Protein 3GD0 (pdb70)

Nearest PDB structures (foldseek):
  3gd9-assembly1_A  TM=1.002E+00  e=5.314E-83  Streptomyces matensis
  7vtm-assembly1_A  TM=8.786E-01  e=1.130E-32  Streptomyces pratensis
  5h4e-assembly1_A  TM=8.110E-01  e=1.884E-28  Clostridium beijerinckii NCIMB 8052
  5h9x-assembly1_A  TM=7.658E-01  e=5.243E-20  Paenibacillus barengoltzii
  5h9y-assembly1_A  TM=7.439E-01  e=2.551E-20  Paenibacillus barengoltzii

InterPro domains:
  IPR032477 Glycoside hydrolase 64 [PF16483] (40-396)
  IPR032477 Glycoside hydrolase 64 [PS52006] (38-399)
  IPR037176 Osmotin/thaumatin-like superfamily [G3DSA:2.60.110.10] (42-383)
  IPR037398 Glucan endo-1,3-beta-glucosidase [PTHR38165] (22-400)
  IPR042517 Beta-1,3-glucanase, N-terminal, subdomain 2 [G3DSA:3.30.920.50] (240-354)

CATH classification: 2.60.110.10 (+1 more: 3.30.920.50)

Radius of gyration: 21.26 Å; Cα contacts (8 Å, |Δi|>4): 870; chains: 1; bounding box: 46×58×59 Å

Organism: NCBI:txid67325

B-factor: mean 17.07, std 10.25, range [5.43, 66.89]

Foldseek 3Di:
DDQWFKAKEAEQAPDQFWKWKWAWFAADVPRATATAEQAQDTDGWDAAAVVWDWTDQRIYTADGHGDIDMGIHGQGWFKIKMWGHDDDTWTAYRRGTDDFQLLDVPGRCVVTQMDIWTWGQDLQFIKIFQAQAFWFGQFKKKKFQAPVRDIDIFRAFDVVLLVQLLVVQCPQPQQSVVQWDADPVGHTRIGGFVLSCCVNVSHDQALCVVLLVLLLVVQQPPWQWEQLDPVCNVWIWTWHDDPQKTWTAGPVGDGDDIAHRGTDNCLQACPDSLNQPVSNSVSLFVSQCQQQVCSNVDSYDDDQDSPSGPPDSRHSVSLVSNLVGIPVSAHNSHPSSCGNHRHGMDIYRGTNHMYMYRHYSD

Sequence (362 aa):
VPATIPLTITNNSGRAEQIHIYNLGTELSSGRQGWADASGAFHPWPAGGNPPTPAPDASIPGPAPGRSTTIQIPKFSGRIYFSYGRKMEFRLTTGGLVQPAVQNPTDPNRDILFNWSEYTLNDSGLWINSTQVDMFSAPYTVGVRRGDGTTLSTGKLRPGGYNGVFNALRGQSGGWANLIQTRSDGTVLRALSPLYGVETGALPASVMDDYINRVWNKYTGTDLIVTPFADRPDVRYTGRVSGGVLRFTDGSGAVVTTFQKPDASSVFGCHRLLDAPVRGPISRTLCAGFNRTTLLANPHQPDRSAAGFYQEPVTNHYARIIHAHMADGKAYGFAFDDVGHHESLVHDGDPRGASLTLDPFD

Solvent-accessible surface area: 15351 Å² total; per-residue (Å²): 60,76,77,45,2,51,1,50,0,32,1,72,5,76,79,101,61,119,6,14,0,4,0,3,12,51,38,89,105,56,50,136,67,0,43,0,36,45,81,6,46,40,61,54,22,74,102,27,16,131,108,47,60,97,21,60,95,2,29,11,111,17,2,35,69,66,152,62,43,73,4,52,5,16,32,2,54,18,38,2,0,0,0,9,23,134,90,15,93,14,91,2,44,108,61,14,28,56,89,21,29,12,23,61,101,127,21,59,2,58,68,5,22,0,8,12,0,57,10,39,1,38,110,71,0,3,79,4,9,2,10,10,43,45,6,7,4,0,9,8,9,0,2,3,119,72,20,110,16,66,82,61,70,6,2,93,25,126,114,33,1,11,76,17,0,2,84,36,0,118,66,39,104,56,18,6,47,112,0,26,17,55,101,128,117,47,82,49,13,0,0,6,3,2,31,45,0,29,103,65,61,12,3,68,57,61,30,1,55,118,5,1,58,107,2,8,110,64,1,73,62,58,53,0,29,0,32,21,41,98,126,122,83,119,47,119,21,44,0,96,10,58,81,45,17,5,88,0,41,43,82,103,52,51,84,48,13,50,2,93,97,6,47,0,4,1,0,9,14,10,54,157,74,2,55,30,119,102,44,2,23,0,0,78,5,1,0,2,0,2,0,3,7,5,1,36,91,37,40,118,3,35,22,236,68,45,90,41,21,23,141,37,113,61,0,0,14,0,0,75,2,0,22,68,44,9,67,63,37,78,0,32,1,4,40,35,0,54,21,36,128,39,27,0,56,13,68,22,39,86,5,136,8,8,39,1,25,0,9,66,45,68

Structure (mmCIF, N/CA/C/O backbone):
data_3GD0
#
_entry.id   3GD0
#
_cell.length_a   46.164
_cell.length_b   60.683
_cell.length_c   149.395
_cell.angle_alpha   90.00
_cell.angle_beta   90.00
_cell.angle_gamma   90.00
#
_symmetry.space_group_name_H-M   'P 21 21 21'
#
loop_
_entity.id
_entity.type
_entity.pdbx_description
1 polymer 'Laminaripentaose-producing beta-1,3-guluase (LPHase)'
2 water water
#
loop_
_atom_site.group_PDB
_atom_site.id
_atom_site.type_symbol
_atom_site.label_atom_id
_atom_site.label_alt_id
_atom_site.label_comp_id
_atom_site.label_asym_id
_atom_site.label_entity_id
_atom_site.label_seq_id
_atom_site.pdbx_PDB_ins_code
_atom_site.Cartn_x
_atom_site.Cartn_y
_atom_site.Cartn_z
_atom_site.occupancy
_atom_site.B_iso_or_equiv
_atom_site.auth_seq_id
_atom_site.auth_comp_id
_atom_site.auth_asym_id
_atom_site.auth_atom_id
_atom_site.pdbx_PDB_model_num
ATOM 1 N N . VAL A 1 3 ? -18.467 -18.639 -9.343 1.00 13.68 37 VAL A N 1
ATOM 2 C CA . VAL A 1 3 ? -18.072 -18.448 -10.771 1.00 12.85 37 VAL A CA 1
ATOM 3 C C . VAL A 1 3 ? -17.152 -19.597 -11.154 1.00 12.51 37 VAL A C 1
ATOM 4 O O . VAL A 1 3 ? -16.173 -19.859 -10.460 1.00 13.53 37 VAL A O 1
ATOM 8 N N . PRO A 1 4 ? -17.456 -20.290 -12.256 1.00 13.21 38 PRO A N 1
ATOM 9 C CA . PRO A 1 4 ? -16.595 -21.402 -12.631 1.00 13.70 38 PRO A CA 1
ATOM 10 C C . PRO A 1 4 ? -15.249 -20.963 -13.216 1.00 12.93 38 PRO A C 1
ATOM 11 O O . PRO A 1 4 ? -15.025 -19.781 -13.476 1.00 13.43 38 PRO A O 1
ATOM 15 N N . ALA A 1 5 ? -14.376 -21.936 -13.436 1.00 11.84 39 ALA A N 1
ATOM 16 C CA . ALA A 1 5 ? -13.021 -21.675 -13.871 1.00 11.78 39 ALA A CA 1
ATOM 17 C C . ALA A 1 5 ? -12.982 -20.970 -15.232 1.00 10.87 39 ALA A C 1
ATOM 18 O O . ALA A 1 5 ? -12.080 -20.176 -15.480 1.00 11.37 39 ALA A O 1
ATOM 20 N N . THR A 1 6 ? -13.931 -21.293 -16.111 1.00 11.24 40 THR A N 1
ATOM 21 C CA . THR A 1 6 ? -14.058 -20.586 -17.399 1.00 10.63 40 THR A CA 1
ATOM 22 C C . THR A 1 6 ? -15.513 -20.329 -17.730 1.00 10.58 40 THR A C 1
ATOM 23 O O . THR A 1 6 ? -16.403 -21.016 -17.225 1.00 10.53 40 THR A O 1
ATOM 27 N N . ILE A 1 7 ? -15.751 -19.312 -18.557 1.00 9.93 41 ILE A N 1
ATOM 28 C CA . ILE A 1 7 ? -17.064 -19.145 -19.185 1.00 9.39 41 ILE A CA 1
ATOM 29 C C . ILE A 1 7 ? -16.878 -18.983 -20.697 1.00 7.86 41 ILE A C 1
ATOM 30 O O . ILE A 1 7 ? -15.841 -18.558 -21.169 1.00 9.25 41 ILE A O 1
ATOM 35 N N . PRO A 1 8 ? -17.896 -19.340 -21.473 1.00 7.97 42 PRO A N 1
ATOM 36 C CA . PRO A 1 8 ? -17.726 -19.233 -22.921 1.00 7.40 42 PRO A CA 1
ATOM 37 C C . PRO A 1 8 ? -17.899 -17.817 -23.444 1.00 7.50 42 PRO A C 1
ATOM 38 O O . PRO A 1 8 ? -18.848 -17.124 -23.060 1.00 9.64 42 PRO A O 1
ATOM 42 N N . LEU A 1 9 ? -16.978 -17.402 -24.299 1.00 7.46 43 LEU A N 1
ATOM 43 C CA . LEU A 1 9 ? -17.103 -16.139 -25.019 1.00 6.99 43 LEU A CA 1
ATOM 44 C C . LEU A 1 9 ? -17.458 -16.459 -26.464 1.00 7.08 43 LEU A C 1
ATOM 45 O O . LEU A 1 9 ? -16.682 -17.104 -27.167 1.00 7.51 43 LEU A O 1
ATOM 50 N N . THR A 1 10 ? -18.639 -16.030 -26.907 1.00 7.15 44 THR A N 1
ATOM 51 C CA . THR A 1 10 ? -19.056 -16.238 -28.300 1.00 7.11 44 THR A CA 1
ATOM 52 C C . THR A 1 10 ? -18.623 -15.038 -29.128 1.00 6.42 44 THR A C 1
ATOM 53 O O . THR A 1 10 ? -19.019 -13.907 -28.836 1.00 9.02 44 THR A O 1
ATOM 57 N N . ILE A 1 11 ? -17.804 -15.285 -30.147 1.00 6.24 45 ILE A N 1
ATOM 58 C CA . ILE A 1 11 ? -17.310 -14.247 -31.030 1.00 7.01 45 ILE A CA 1
ATOM 59 C C . ILE A 1 11 ? -17.994 -14.380 -32.389 1.00 7.98 45 ILE A C 1
ATOM 60 O O . ILE A 1 11 ? -17.861 -15.414 -33.043 1.00 8.40 45 ILE A O 1
ATOM 65 N N . THR A 1 12 ? -18.714 -13.337 -32.798 1.00 7.51 46 THR A N 1
ATOM 66 C CA . THR A 1 12 ? -19.495 -13.378 -34.038 1.00 8.03 46 THR A CA 1
ATOM 67 C C . THR A 1 12 ? -18.939 -12.394 -35.058 1.00 8.83 46 THR A C 1
ATOM 68 O O . THR A 1 12 ? -18.692 -11.230 -34.735 1.00 9.39 46 THR A O 1
ATOM 72 N N . ASN A 1 13 ? -18.755 -12.843 -36.304 1.00 7.70 47 ASN A N 1
ATOM 73 C CA . ASN A 1 13 ? -18.255 -11.967 -37.374 1.00 8.64 47 ASN A CA 1
ATOM 74 C C . ASN A 1 13 ? -19.386 -11.376 -38.227 1.00 9.25 47 ASN A C 1
ATOM 75 O O . ASN A 1 13 ? -19.841 -12.001 -39.185 1.00 10.37 47 ASN A O 1
ATOM 80 N N . ASN A 1 14 ? -19.836 -10.182 -37.855 1.00 8.69 48 ASN A N 1
ATOM 81 C CA . ASN A 1 14 ? -20.802 -9.407 -38.660 1.00 8.25 48 ASN A CA 1
ATOM 82 C C . ASN A 1 14 ? -20.133 -8.217 -39.352 1.00 8.82 48 ASN A C 1
ATOM 83 O O . ASN A 1 14 ? -20.795 -7.221 -39.684 1.00 10.07 48 ASN A O 1
ATOM 88 N N . SER A 1 15 ? -18.828 -8.323 -39.606 1.00 9.36 49 SER A N 1
ATOM 89 C CA . SER A 1 15 ? -18.056 -7.204 -40.147 1.00 10.15 49 SER A CA 1
ATOM 90 C C . SER A 1 15 ? -18.382 -6.832 -41.585 1.00 11.70 49 SER A C 1
ATOM 91 O O . SER A 1 15 ? -18.148 -5.697 -42.001 1.00 12.26 49 SER A O 1
ATOM 94 N N . GLY A 1 16 ? -18.862 -7.812 -42.340 1.00 12.72 50 GLY A N 1
ATOM 95 C CA . GLY A 1 16 ? -19.068 -7.641 -43.779 1.00 14.74 50 GLY A CA 1
ATOM 96 C C . GLY A 1 16 ? -17.770 -7.659 -44.566 1.00 16.51 50 GLY A C 1
ATOM 97 O O . GLY A 1 16 ? -17.758 -7.378 -45.775 1.00 17.61 50 GLY A O 1
ATOM 98 N N . ARG A 1 17 ? -16.669 -7.985 -43.893 1.00 15.68 51 ARG A N 1
ATOM 99 C CA . ARG A 1 17 ? -15.348 -7.965 -44.527 1.00 16.80 51 ARG A CA 1
ATOM 100 C C . ARG A 1 17 ? -14.892 -9.366 -44.890 1.00 16.17 51 ARG A C 1
ATOM 101 O O . ARG A 1 17 ? -15.331 -10.336 -44.294 1.00 15.75 51 ARG A O 1
ATOM 109 N N . ALA A 1 18 ? -13.987 -9.471 -45.858 1.00 16.11 52 ALA A N 1
ATOM 110 C CA . ALA A 1 18 ? -13.577 -10.781 -46.340 1.00 17.09 52 ALA A CA 1
ATOM 111 C C . ALA A 1 18 ? -12.326 -11.326 -45.653 1.00 16.88 52 ALA A C 1
ATOM 112 O O . ALA A 1 18 ? -12.023 -12.510 -45.788 1.00 18.03 52 ALA A O 1
ATOM 114 N N . GLU A 1 19 ? -11.593 -10.474 -44.936 1.00 14.77 53 GLU A N 1
ATOM 115 C CA . GLU A 1 19 ? -10.340 -10.927 -44.313 1.00 15.23 53 GLU A CA 1
ATOM 116 C C . GLU A 1 19 ? -10.553 -11.994 -43.257 1.00 13.70 53 GLU A C 1
ATOM 117 O O . GLU A 1 19 ? -11.557 -11.995 -42.549 1.00 13.98 53 GLU A O 1
ATOM 123 N N . GLN A 1 20 ? -9.584 -12.893 -43.122 1.00 12.05 54 GLN A N 1
ATOM 124 C CA . GLN A 1 20 ? -9.589 -13.790 -41.988 1.00 10.39 54 GLN A CA 1
ATOM 125 C C . GLN A 1 20 ? -9.376 -12.966 -40.718 1.00 10.10 54 GLN A C 1
ATOM 126 O O . GLN A 1 20 ? -8.775 -11.890 -40.753 1.00 10.94 54 GLN A O 1
ATOM 132 N N . ILE A 1 21 ? -9.867 -13.501 -39.604 1.00 8.00 55 ILE A N 1
ATOM 133 C CA . ILE A 1 21 ? -9.765 -12.838 -38.296 1.00 8.03 55 ILE A CA 1
ATOM 134 C C . ILE A 1 21 ? -8.788 -13.571 -37.384 1.00 7.70 55 ILE A C 1
ATOM 135 O O . ILE A 1 21 ? -8.787 -14.810 -37.319 1.00 8.35 55 ILE A O 1
ATOM 140 N N . HIS A 1 22 ? -7.946 -12.799 -36.689 1.00 6.85 56 HIS A N 1
ATOM 141 C CA . HIS A 1 22 ? -7.057 -13.343 -35.670 1.00 6.29 56 HIS A CA 1
ATOM 142 C C . HIS A 1 22 ? -7.503 -12.834 -34.306 1.00 6.74 56 HIS A C 1
ATOM 143 O O . HIS A 1 22 ? -7.705 -11.638 -34.141 1.00 7.43 56 HIS A O 1
ATOM 150 N N . ILE A 1 23 ? -7.665 -13.734 -33.350 1.00 6.88 57 ILE A N 1
ATOM 151 C CA . ILE A 1 23 ? -8.089 -13.373 -31.992 1.00 6.62 57 ILE A CA 1
ATOM 152 C C . ILE A 1 23 ? -6.917 -13.582 -31.031 1.00 7.20 57 ILE A C 1
ATOM 153 O O . ILE A 1 23 ? -6.162 -14.543 -31.179 1.00 7.36 57 ILE A O 1
ATOM 158 N N . TYR A 1 24 ? -6.751 -12.676 -30.061 1.00 6.35 58 TYR A N 1
ATOM 159 C CA . TYR A 1 24 ? -5.733 -12.855 -29.020 1.00 7.31 58 TYR A CA 1
ATOM 160 C C . TYR A 1 24 ? -6.381 -12.632 -27.670 1.00 7.78 58 TYR A C 1
ATOM 161 O O . TYR A 1 24 ? -7.110 -11.665 -27.486 1.00 9.96 58 TYR A O 1
ATOM 170 N N . ASN A 1 25 ? -6.112 -13.519 -26.717 1.00 6.70 59 ASN A N 1
ATOM 171 C CA . ASN A 1 25 ? -6.631 -13.327 -25.362 1.00 6.37 59 ASN A CA 1
ATOM 172 C C . ASN A 1 25 ? -5.431 -13.170 -24.432 1.00 6.99 59 ASN A C 1
ATOM 173 O O . ASN A 1 25 ? -4.837 -14.163 -24.003 1.00 7.00 59 ASN A O 1
ATOM 178 N N . LEU A 1 26 ? -5.048 -11.911 -24.178 1.00 6.15 60 LEU A N 1
ATOM 179 C CA . LEU A 1 26 ? -3.758 -11.600 -23.545 1.00 7.35 60 LEU A CA 1
ATOM 180 C C . LEU A 1 26 ? -3.970 -10.929 -22.204 1.00 8.80 60 LEU A C 1
ATOM 181 O O . LEU A 1 26 ? -4.732 -9.966 -22.097 1.00 7.95 60 LEU A O 1
ATOM 186 N N . GLY A 1 27 ? -3.275 -11.389 -21.166 1.00 8.84 61 GLY A N 1
ATOM 187 C CA . GLY A 1 27 ? -3.492 -10.740 -19.892 1.00 9.49 61 GLY A CA 1
ATOM 188 C C . GLY A 1 27 ? -2.744 -11.381 -18.754 1.00 9.41 61 GLY A C 1
ATOM 189 O O . GLY A 1 27 ? -1.607 -11.842 -18.930 1.00 10.47 61 GLY A O 1
ATOM 190 N N . THR A 1 28 ? -3.381 -11.388 -17.592 1.00 8.67 62 THR A N 1
ATOM 191 C CA . THR A 1 28 ? -2.767 -11.906 -16.368 1.00 9.59 62 THR A CA 1
ATOM 192 C C . THR A 1 28 ? -3.657 -12.966 -15.744 1.00 10.40 62 THR A C 1
ATOM 193 O O . THR A 1 28 ? -4.848 -12.720 -15.513 1.00 10.37 62 THR A O 1
ATOM 197 N N . GLU A 1 29 ? -3.072 -14.129 -15.444 1.00 10.10 63 GLU A N 1
ATOM 198 C CA . GLU A 1 29 ? -3.802 -15.237 -14.814 1.00 10.80 63 GLU A CA 1
ATOM 199 C C . GLU A 1 29 ? -4.074 -14.938 -13.337 1.00 11.21 63 GLU A C 1
ATOM 200 O O . GLU A 1 29 ? -3.160 -14.560 -12.595 1.00 11.86 63 GLU A O 1
ATOM 206 N N . LEU A 1 30 ? -5.317 -15.111 -12.904 1.00 12.00 64 LEU A N 1
ATOM 207 C CA . LEU A 1 30 ? -5.684 -14.741 -11.539 1.00 13.78 64 LEU A CA 1
ATOM 208 C C . LEU A 1 30 ? -4.943 -15.569 -10.485 1.00 15.39 64 LEU A C 1
ATOM 209 O O . LEU A 1 30 ? -4.380 -15.022 -9.539 1.00 16.88 64 LEU A O 1
ATOM 214 N N . SER A 1 31 ? -4.947 -16.883 -10.657 1.00 17.25 65 SER A N 1
ATOM 215 C CA . SER A 1 31 ? -4.385 -17.762 -9.629 1.00 18.95 65 SER A CA 1
ATOM 216 C C . SER A 1 31 ? -2.896 -17.494 -9.369 1.00 19.19 65 SER A C 1
ATOM 217 O O . SER A 1 31 ? -2.461 -17.444 -8.214 1.00 21.28 65 SER A O 1
ATOM 220 N N . SER A 1 32 ? -2.134 -17.273 -10.436 1.00 18.65 66 SER A N 1
ATOM 221 C CA . SER A 1 32 ? -0.667 -17.187 -10.347 1.00 17.24 66 SER A CA 1
ATOM 222 C C . SER A 1 32 ? -0.120 -15.774 -10.418 1.00 16.84 66 SER A C 1
ATOM 223 O O . SER A 1 32 ? 1.035 -15.526 -10.044 1.00 17.59 66 SER A O 1
ATOM 226 N N . GLY A 1 33 ? -0.919 -14.854 -10.949 1.00 16.09 67 GLY A N 1
ATOM 227 C CA . GLY A 1 33 ? -0.462 -13.499 -11.197 1.00 14.69 67 GLY A CA 1
ATOM 228 C C . GLY A 1 33 ? 0.516 -13.365 -12.349 1.00 13.91 67 GLY A C 1
ATOM 229 O O . GLY A 1 33 ? 1.078 -12.297 -12.558 1.00 14.69 67 GLY A O 1
ATOM 230 N N . ARG A 1 34 ? 0.722 -14.445 -13.100 1.00 13.37 68 ARG A N 1
ATOM 231 C CA . ARG A 1 34 ? 1.636 -14.421 -14.232 1.00 13.50 68 ARG A CA 1
ATOM 232 C C . ARG A 1 34 ? 0.980 -13.875 -15.503 1.00 12.73 68 ARG A C 1
ATOM 233 O O . ARG A 1 34 ? -0.201 -14.100 -15.731 1.00 13.00 68 ARG A O 1
ATOM 241 N N . GLN A 1 35 ? 1.758 -13.163 -16.314 1.00 11.52 69 GLN A N 1
ATOM 242 C CA . GLN A 1 35 ? 1.274 -12.680 -17.612 1.00 10.07 69 GLN A CA 1
ATOM 243 C C . GLN A 1 35 ? 1.435 -13.743 -18.686 1.00 10.43 69 GLN A C 1
ATOM 244 O O . GLN A 1 35 ? 2.416 -14.500 -18.705 1.00 10.66 69 GLN A O 1
ATOM 250 N N . GLY A 1 36 ? 0.475 -13.787 -19.608 1.00 8.86 70 GLY A N 1
ATOM 251 C CA . GLY A 1 36 ? 0.571 -14.677 -20.756 1.00 8.45 70 GLY A CA 1
ATOM 252 C C . GLY A 1 36 ? -0.700 -14.610 -21.585 1.00 8.46 70 GLY A C 1
ATOM 253 O O . GLY A 1 36 ? -1.369 -13.573 -21.616 1.00 9.29 70 GLY A O 1
ATOM 254 N N . TRP A 1 37 ? -1.027 -15.718 -22.236 1.00 9.34 71 TRP A N 1
ATOM 255 C CA . TRP A 1 37 ? -2.179 -15.776 -23.123 1.00 9.80 71 TRP A CA 1
ATOM 256 C C . TRP A 1 37 ? -2.979 -17.035 -22.874 1.00 10.15 71 TRP A C 1
ATOM 257 O O . TRP A 1 37 ? -2.489 -17.995 -22.259 1.00 9.96 71 TRP A O 1
ATOM 268 N N . ALA A 1 38 ? -4.235 -17.018 -23.302 1.00 8.49 72 ALA A N 1
ATOM 269 C CA . ALA A 1 38 ? -5.052 -18.220 -23.202 1.00 9.33 72 ALA A CA 1
ATOM 270 C C . ALA A 1 38 ? -5.452 -18.662 -24.602 1.00 8.85 72 ALA A C 1
ATOM 271 O O . ALA A 1 38 ? -5.709 -17.820 -25.483 1.00 8.89 72 ALA A O 1
ATOM 273 N N . ASP A 1 39 ? -5.478 -19.978 -24.820 1.00 8.76 73 ASP A N 1
ATOM 274 C CA . ASP A 1 39 ? -5.925 -20.523 -26.108 1.00 8.52 73 ASP A CA 1
ATOM 275 C C . ASP A 1 39 ? -7.452 -20.736 -26.130 1.00 9.25 73 ASP A C 1
ATOM 276 O O . ASP A 1 39 ? -8.154 -20.379 -25.179 1.00 8.33 73 ASP A O 1
ATOM 281 N N . ALA A 1 40 ? -7.960 -21.286 -27.223 1.00 8.13 74 ALA A N 1
ATOM 282 C CA . ALA A 1 40 ? -9.405 -21.424 -27.369 1.00 8.74 74 ALA A CA 1
ATOM 283 C C . ALA A 1 40 ? -10.049 -22.251 -26.260 1.00 8.94 74 ALA A C 1
ATOM 284 O O . ALA A 1 40 ? -11.222 -22.049 -25.932 1.00 10.65 74 ALA A O 1
ATOM 286 N N . SER A 1 41 ? -9.297 -23.207 -25.707 1.00 8.46 75 SER A N 1
ATOM 287 C CA . SER A 1 41 ? -9.828 -24.077 -24.661 1.00 9.76 75 SER A CA 1
ATOM 288 C C . SER A 1 41 ? -9.814 -23.421 -23.290 1.00 9.68 75 SER A C 1
ATOM 289 O O . SER A 1 41 ? -10.348 -23.983 -22.313 1.00 11.79 75 SER A O 1
ATOM 292 N N . GLY A 1 42 ? -9.195 -22.242 -23.196 1.00 9.61 76 GLY A N 1
ATOM 293 C CA . GLY A 1 42 ? -9.085 -21.561 -21.924 1.00 10.34 76 GLY A CA 1
ATOM 294 C C . GLY A 1 42 ? -7.779 -21.836 -21.193 1.00 10.13 76 GLY A C 1
ATOM 295 O O . GLY A 1 42 ? -7.509 -21.222 -20.153 1.00 10.73 76 GLY A O 1
ATOM 296 N N . ALA A 1 43 ? -6.974 -22.749 -21.739 1.00 10.25 77 ALA A N 1
ATOM 297 C CA . ALA A 1 43 ? -5.682 -23.086 -21.131 1.00 10.87 77 ALA A CA 1
ATOM 298 C C . ALA A 1 43 ? -4.719 -21.895 -21.150 1.00 11.01 77 ALA A C 1
ATOM 299 O O . ALA A 1 43 ? -4.611 -21.186 -22.154 1.00 11.70 77 ALA A O 1
ATOM 301 N N . PHE A 1 44 ? -4.018 -21.696 -20.040 1.00 11.46 78 PHE A N 1
ATOM 302 C CA . PHE A 1 44 ? -3.090 -20.565 -19.894 1.00 12.62 78 PHE A CA 1
ATOM 303 C C . PHE A 1 44 ? -1.650 -20.897 -20.279 1.00 13.01 78 PHE A C 1
ATOM 304 O O . PHE A 1 44 ? -1.111 -21.956 -19.917 1.00 13.95 78 PHE A O 1
ATOM 312 N N . HIS A 1 45 ? -1.024 -19.969 -20.995 1.00 12.38 79 HIS A N 1
ATOM 313 C CA . HIS A 1 45 ? 0.364 -20.114 -21.420 1.00 12.91 79 HIS A CA 1
ATOM 314 C C . HIS A 1 45 ? 1.158 -18.889 -21.001 1.00 12.26 79 HIS A C 1
ATOM 315 O O . HIS A 1 45 ? 0.968 -17.802 -21.544 1.00 10.95 79 HIS A O 1
ATOM 322 N N . PRO A 1 46 ? 2.052 -19.044 -20.011 1.00 11.38 80 PRO A N 1
ATOM 323 C CA . PRO A 1 46 ? 2.819 -17.870 -19.594 1.00 11.63 80 PRO A CA 1
ATOM 324 C C . PRO A 1 46 ? 3.752 -17.390 -20.703 1.00 10.23 80 PRO A C 1
ATOM 325 O O . PRO A 1 46 ? 4.287 -18.192 -21.464 1.00 10.42 80 PRO A O 1
ATOM 329 N N . TRP A 1 47 ? 3.929 -16.081 -20.824 1.00 10.35 81 TRP A N 1
ATOM 330 C CA . TRP A 1 47 ? 4.916 -15.587 -21.764 1.00 10.40 81 TRP A CA 1
ATOM 331 C C . TRP A 1 47 ? 6.303 -16.055 -21.339 1.00 11.60 81 TRP A C 1
ATOM 332 O O . TRP A 1 47 ? 6.589 -16.135 -20.147 1.00 13.00 81 TRP A O 1
ATOM 343 N N . PRO A 1 48 ? 7.170 -16.311 -22.320 1.00 12.00 82 PRO A N 1
ATOM 344 C CA . PRO A 1 48 ? 8.587 -16.488 -21.966 1.00 12.87 82 PRO A CA 1
ATOM 345 C C . PRO A 1 48 ? 9.171 -15.158 -21.479 1.00 12.85 82 PRO A C 1
ATOM 346 O O . PRO A 1 48 ? 8.540 -14.099 -21.614 1.00 12.76 82 PRO A O 1
ATOM 350 N N . ALA A 1 49 ? 10.362 -15.203 -20.888 1.00 13.60 83 ALA A N 1
ATOM 351 C CA . ALA A 1 49 ? 10.977 -13.994 -20.358 1.00 13.85 83 ALA A CA 1
ATOM 352 C C . ALA A 1 49 ? 11.307 -12.996 -21.458 1.00 13.72 83 ALA A C 1
ATOM 353 O O . ALA A 1 49 ? 11.810 -13.364 -22.521 1.00 14.24 83 ALA A O 1
ATOM 355 N N . GLY A 1 50 ? 11.036 -11.730 -21.179 1.00 13.53 84 GLY A N 1
ATOM 356 C CA . GLY A 1 50 ? 11.281 -10.672 -22.143 1.00 13.49 84 GLY A CA 1
ATOM 357 C C . GLY A 1 50 ? 12.607 -9.991 -21.889 1.00 13.86 84 GLY A C 1
ATOM 358 O O . GLY A 1 50 ? 13.497 -10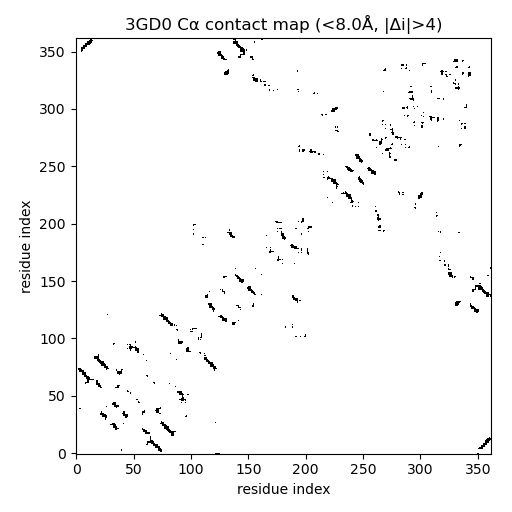.552 -21.249 1.00 13.52 84 GLY A O 1
ATOM 359 N N . GLY A 1 51 ? 12.721 -8.760 -22.354 1.00 13.27 85 GLY A N 1
ATOM 360 C CA . GLY A 1 51 ? 14.017 -8.098 -22.346 1.00 13.91 85 GLY A CA 1
ATOM 361 C C . GLY A 1 51 ? 13.973 -6.598 -22.474 1.00 14.34 85 GLY A C 1
ATOM 362 O O . GLY A 1 51 ? 12.921 -5.996 -22.715 1.00 13.59 85 GLY A O 1
ATOM 363 N N . ASN A 1 52 ? 15.142 -5.995 -22.310 1.00 13.19 86 ASN A N 1
ATOM 364 C CA . ASN A 1 52 ? 15.287 -4.572 -22.515 1.00 12.97 86 ASN A CA 1
ATOM 365 C C . ASN A 1 52 ? 16.518 -4.392 -23.368 1.00 12.64 86 ASN A C 1
ATOM 366 O O . ASN A 1 52 ? 17.639 -4.502 -22.856 1.00 11.82 86 ASN A O 1
ATOM 371 N N . PRO A 1 53 ? 16.331 -4.125 -24.666 1.00 12.79 87 PRO A N 1
ATOM 372 C CA . PRO A 1 53 ? 15.045 -3.819 -25.321 1.00 13.20 87 PRO A CA 1
ATOM 373 C C . PRO A 1 53 ? 14.119 -5.021 -25.465 1.00 12.95 87 PRO A C 1
ATOM 374 O O . PRO A 1 53 ? 14.558 -6.172 -25.418 1.00 12.98 87 PRO A O 1
ATOM 378 N N . PRO A 1 54 ? 12.826 -4.753 -25.667 1.00 12.36 88 PRO A N 1
ATOM 379 C CA . PRO A 1 54 ? 11.862 -5.852 -25.754 1.00 12.84 88 PRO A CA 1
ATOM 380 C C . PRO A 1 54 ? 12.116 -6.807 -26.914 1.00 13.05 88 PRO A C 1
ATOM 381 O O . PRO A 1 54 ? 12.597 -6.405 -27.986 1.00 14.12 88 PRO A O 1
ATOM 385 N N . THR A 1 55 ? 11.755 -8.074 -26.718 1.00 12.25 89 THR A N 1
ATOM 386 C CA . THR A 1 55 ? 11.989 -9.104 -27.729 1.00 13.04 89 THR A CA 1
ATOM 387 C C . THR A 1 55 ? 10.641 -9.686 -28.194 1.00 13.11 89 THR A C 1
ATOM 388 O O . THR A 1 55 ? 9.619 -9.442 -27.559 1.00 12.29 89 THR A O 1
ATOM 392 N N . PRO A 1 56 ? 10.630 -10.432 -29.308 1.00 13.93 90 PRO A N 1
ATOM 393 C CA . PRO A 1 56 ? 9.354 -10.857 -29.898 1.00 13.34 90 PRO A CA 1
ATOM 394 C C . PRO A 1 56 ? 8.581 -11.843 -29.037 1.00 13.10 90 PRO A C 1
ATOM 395 O O . PRO A 1 56 ? 9.164 -12.722 -28.405 1.00 14.09 90 PRO A O 1
ATOM 399 N N . ALA A 1 57 ? 7.262 -11.679 -29.003 1.00 13.46 91 ALA A N 1
ATOM 400 C CA . ALA A 1 57 ? 6.385 -12.650 -28.354 1.00 12.67 91 ALA A CA 1
ATOM 401 C C . ALA A 1 57 ? 6.075 -13.817 -29.290 1.00 12.81 91 ALA A C 1
ATOM 402 O O . ALA A 1 57 ? 6.064 -13.668 -30.516 1.00 14.14 91 ALA A O 1
ATOM 404 N N . PRO A 1 58 ? 5.846 -15.003 -28.717 1.00 12.06 92 PRO A N 1
ATOM 405 C CA . PRO A 1 58 ? 5.420 -16.129 -29.537 1.00 11.50 92 PRO A CA 1
ATOM 406 C C . PRO A 1 58 ? 4.022 -15.845 -30.066 1.00 11.31 92 PRO A C 1
ATOM 407 O O . PRO A 1 58 ? 3.313 -14.982 -29.538 1.00 11.72 92 PRO A O 1
ATOM 411 N N . ASP A 1 59 ? 3.653 -16.531 -31.137 1.00 9.85 93 ASP A N 1
ATOM 412 C CA . AS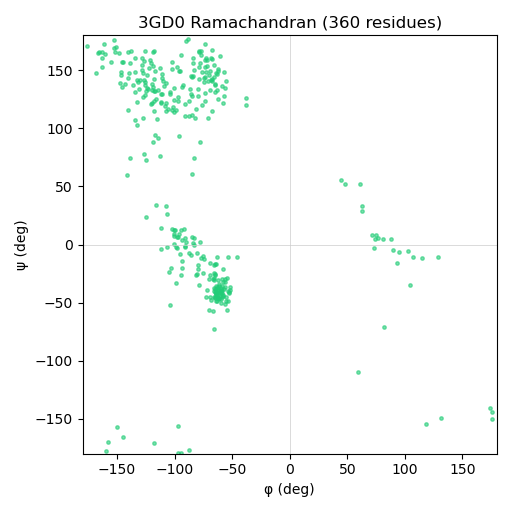P A 1 59 ? 2.347 -16.337 -31.783 1.00 10.23 93 ASP A CA 1
ATOM 413 C C . ASP A 1 59 ? 1.224 -16.893 -30.912 1.00 10.56 93 ASP A C 1
ATOM 414 O O . ASP A 1 59 ? 1.081 -18.119 -30.778 1.00 11.58 93 ASP A O 1
ATOM 419 N N . ALA A 1 60 ? 0.418 -15.988 -30.334 1.00 8.97 94 ALA A N 1
ATOM 420 C CA . ALA A 1 60 ? -0.673 -16.325 -29.416 1.00 9.31 94 ALA A CA 1
ATOM 421 C C . ALA A 1 60 ? -2.039 -16.262 -30.110 1.00 8.85 94 ALA A C 1
ATOM 422 O O . ALA A 1 60 ? -3.076 -16.291 -29.447 1.00 10.29 94 ALA A O 1
ATOM 424 N N . SER A 1 61 ? -2.042 -16.196 -31.434 1.00 7.94 95 SER A N 1
ATOM 425 C CA . SER A 1 61 ? -3.304 -16.069 -32.146 1.00 7.90 95 SER A CA 1
ATOM 426 C C . SER A 1 61 ? -4.179 -17.308 -32.080 1.00 8.67 95 SER A C 1
ATOM 427 O O . SER A 1 61 ? -3.693 -18.444 -31.988 1.00 10.42 95 SER A O 1
ATOM 430 N N . ILE A 1 62 ? -5.480 -17.051 -32.117 1.00 8.22 96 ILE A N 1
ATOM 431 C CA . ILE A 1 62 ? -6.517 -18.075 -32.235 1.00 8.61 96 ILE A CA 1
ATOM 432 C C . ILE A 1 62 ? -7.335 -17.693 -33.470 1.00 9.27 96 ILE A C 1
ATOM 433 O O . ILE A 1 62 ? -7.699 -16.529 -33.637 1.00 8.79 96 ILE A O 1
ATOM 438 N N . PRO A 1 63 ? -7.645 -18.652 -34.348 1.00 8.32 97 PRO A N 1
ATOM 439 C CA . PRO A 1 63 ? -8.445 -18.273 -35.517 1.00 9.50 97 PRO A CA 1
ATOM 440 C C . PRO A 1 63 ? -9.843 -17.802 -35.130 1.00 9.76 97 PRO A C 1
ATOM 441 O O . PRO A 1 63 ? -10.553 -18.457 -34.346 1.00 10.31 97 PRO A O 1
ATOM 445 N N . GLY A 1 64 ? -10.225 -16.658 -35.683 1.00 9.83 98 GLY A N 1
ATOM 446 C CA . GLY A 1 64 ? -11.523 -16.056 -35.402 1.00 9.88 98 GLY A CA 1
ATOM 447 C C . GLY A 1 64 ? -12.582 -16.529 -36.382 1.00 11.20 98 GLY A C 1
ATOM 448 O O . GLY A 1 64 ? -12.288 -17.261 -37.343 1.00 11.98 98 GLY A O 1
ATOM 449 N N . PRO A 1 65 ? -13.827 -16.110 -36.147 1.00 10.26 99 PRO A N 1
ATOM 450 C CA . PRO A 1 65 ? -14.972 -16.520 -36.965 1.00 12.41 99 PRO A CA 1
ATOM 451 C C . PRO A 1 65 ? -14.958 -15.960 -38.383 1.00 13.02 99 PRO A C 1
ATOM 452 O O . PRO A 1 65 ? -14.613 -14.801 -38.590 1.00 12.82 99 PRO A O 1
ATOM 456 N N . ALA A 1 66 ? -15.372 -16.773 -39.354 1.00 14.23 100 ALA A N 1
ATOM 457 C CA . ALA A 1 66 ? -15.551 -16.281 -40.715 1.00 16.08 100 ALA A CA 1
ATOM 458 C C . ALA A 1 66 ? -16.854 -15.492 -40.821 1.00 15.69 100 ALA A C 1
ATOM 459 O O . ALA A 1 66 ? -17.699 -15.573 -39.932 1.00 13.94 100 ALA A O 1
ATOM 461 N N . PRO A 1 67 ? -17.036 -14.740 -41.918 1.00 15.28 101 PRO A N 1
ATOM 462 C CA . PRO A 1 67 ? -18.188 -13.851 -42.048 1.00 15.50 101 PRO A CA 1
ATOM 463 C C . PRO A 1 67 ? -19.503 -14.586 -41.911 1.00 14.30 101 PRO A C 1
ATOM 464 O O . PRO A 1 67 ? -19.739 -15.584 -42.604 1.00 15.79 101 PRO A O 1
ATOM 468 N N . GLY A 1 68 ? -20.356 -14.094 -41.020 1.00 12.24 102 GLY A N 1
ATOM 469 C CA . GLY A 1 68 ? -21.656 -14.691 -40.816 1.00 11.82 102 GLY A CA 1
ATOM 470 C C . GLY A 1 68 ? -21.705 -15.784 -39.781 1.00 11.89 102 GLY A C 1
ATOM 471 O O . GLY A 1 68 ? -22.788 -16.295 -39.476 1.00 13.12 102 GLY A O 1
ATOM 472 N N . ARG A 1 69 ? -20.546 -16.148 -39.240 1.00 10.93 103 ARG A N 1
ATOM 473 C CA . ARG A 1 69 ? -20.470 -17.270 -38.310 1.00 11.13 103 ARG A CA 1
ATOM 474 C C . ARG A 1 69 ? -19.968 -16.804 -36.956 1.00 10.56 103 ARG A C 1
ATOM 475 O O . ARG A 1 69 ? -19.467 -15.698 -36.834 1.00 10.17 103 ARG A O 1
ATOM 483 N N . SER A 1 70 ? -20.127 -17.653 -35.945 1.00 11.24 104 SER A N 1
ATOM 484 C CA . SER A 1 70 ? -19.512 -17.409 -34.642 1.00 12.55 104 SER A CA 1
ATOM 485 C C . SER A 1 70 ? -18.568 -18.543 -34.261 1.00 12.82 104 SER A C 1
ATOM 486 O O . SER A 1 70 ? -18.686 -19.688 -34.759 1.00 14.58 104 SER A O 1
ATOM 489 N N . THR A 1 71 ? -17.618 -18.216 -33.392 1.00 12.59 105 THR A N 1
ATOM 490 C CA . THR A 1 71 ? -16.735 -19.205 -32.778 1.00 13.06 105 THR A CA 1
ATOM 491 C C . THR A 1 71 ? -16.832 -19.014 -31.272 1.00 13.84 105 THR A C 1
ATOM 492 O O . THR A 1 71 ? -17.205 -17.941 -30.805 1.00 13.53 105 THR A O 1
ATOM 496 N N . THR A 1 72 ? -16.488 -20.044 -30.511 1.00 13.08 106 THR A N 1
ATOM 497 C CA . THR A 1 72 ? -16.486 -19.896 -29.060 1.00 14.06 106 THR A CA 1
ATOM 498 C C . THR A 1 72 ? -15.098 -20.128 -28.502 1.00 13.42 106 THR A C 1
ATOM 499 O O . THR A 1 72 ? -14.384 -21.039 -28.927 1.00 15.29 106 THR A O 1
ATOM 503 N N . ILE A 1 73 ? -14.674 -19.274 -27.583 1.00 11.62 107 ILE A N 1
ATOM 504 C CA . ILE A 1 73 ? -13.474 -19.589 -26.818 1.00 11.44 107 ILE A CA 1
ATOM 505 C C . ILE A 1 73 ? -13.863 -19.601 -25.347 1.00 10.82 107 ILE A C 1
ATOM 506 O O . ILE A 1 73 ? -14.885 -19.026 -24.961 1.00 12.20 107 ILE A O 1
ATOM 511 N N . GLN A 1 74 ? -13.071 -20.276 -24.531 1.00 9.69 108 GLN A N 1
ATOM 512 C CA . GLN A 1 74 ? -13.311 -20.294 -23.099 1.00 10.09 108 GLN A CA 1
ATOM 513 C C . GLN A 1 74 ? -12.423 -19.250 -22.456 1.00 9.12 108 GLN A C 1
ATOM 514 O O . GLN A 1 74 ? -11.213 -19.248 -22.702 1.00 9.91 108 GLN A O 1
ATOM 520 N N . ILE A 1 75 ? -13.019 -18.362 -21.664 1.00 9.97 109 ILE A N 1
ATOM 521 C CA . ILE A 1 75 ? -12.268 -17.339 -20.931 1.00 11.41 109 ILE A CA 1
ATOM 522 C C . ILE A 1 75 ? -12.030 -17.831 -19.517 1.00 11.05 109 ILE A C 1
ATOM 523 O O . ILE A 1 75 ? -12.984 -18.118 -18.810 1.00 10.24 109 ILE A O 1
ATOM 528 N N . PRO A 1 76 ? -10.757 -17.889 -19.081 1.00 10.19 110 PRO A N 1
ATOM 529 C CA . PRO A 1 76 ? -10.478 -18.283 -17.702 1.00 10.37 110 PRO A CA 1
ATOM 530 C C . PRO A 1 76 ? -10.495 -17.074 -16.764 1.00 9.67 110 PRO A C 1
ATOM 531 O O . PRO A 1 76 ? -10.681 -15.940 -17.216 1.00 9.79 110 PRO A O 1
ATOM 535 N N . LYS A 1 77 ? -10.320 -17.307 -15.461 1.00 10.68 111 LYS A N 1
ATOM 536 C CA . LYS A 1 77 ? -10.188 -16.182 -14.545 1.00 11.11 111 LYS A CA 1
ATOM 537 C C . LYS A 1 77 ? -8.869 -15.457 -14.842 1.00 11.48 111 LYS A C 1
ATOM 538 O O . LYS A 1 77 ? -7.778 -16.004 -14.665 1.00 12.47 111 LYS A O 1
ATOM 544 N N . PHE A 1 78 ? -9.000 -14.216 -15.288 1.00 10.78 112 PHE A N 1
ATOM 545 C CA . PHE A 1 78 ? -7.991 -13.572 -16.111 1.00 11.12 112 PHE A CA 1
ATOM 546 C C . PHE A 1 78 ? -8.376 -12.113 -16.157 1.00 11.59 112 PHE A C 1
ATOM 547 O O . PHE A 1 78 ? -9.562 -11.775 -16.092 1.00 10.60 112 PHE A O 1
ATOM 555 N N . SER A 1 79 ? -7.390 -11.230 -16.242 1.00 9.71 113 SER A N 1
ATOM 556 C CA . SER A 1 79 ? -7.668 -9.810 -16.463 1.00 11.06 113 SER A CA 1
ATOM 557 C C . SER A 1 79 ? -6.830 -9.389 -17.652 1.00 9.71 113 SER A C 1
ATOM 558 O O . SER A 1 79 ? -5.632 -9.632 -17.693 1.00 10.19 113 SER A O 1
ATOM 561 N N . GLY A 1 80 ? -7.446 -8.792 -18.661 1.00 8.06 114 GLY A N 1
ATOM 562 C CA . GLY A 1 80 ? -6.658 -8.511 -19.850 1.00 7.96 114 GLY A CA 1
ATOM 563 C C . GLY A 1 80 ? -7.506 -7.977 -20.974 1.00 7.08 114 GLY A C 1
ATOM 564 O O . GLY A 1 80 ? -8.424 -7.194 -20.738 1.00 7.35 114 GLY A O 1
ATOM 565 N N . ARG A 1 81 ? -7.195 -8.421 -22.189 1.00 6.58 115 ARG A N 1
ATOM 566 C CA . ARG A 1 81 ? -7.825 -7.876 -23.390 1.00 6.23 115 ARG A CA 1
ATOM 567 C C . ARG A 1 81 ? -8.110 -8.986 -24.381 1.00 7.02 115 ARG A C 1
ATOM 568 O O . ARG A 1 81 ? -7.332 -9.936 -24.515 1.00 7.24 115 ARG A O 1
ATOM 576 N N . ILE A 1 82 ? -9.237 -8.869 -25.079 1.00 6.52 116 ILE A N 1
ATOM 577 C CA . ILE A 1 82 ? -9.447 -9.673 -26.271 1.00 6.55 116 ILE A CA 1
ATOM 578 C C . ILE A 1 82 ? -9.152 -8.775 -27.459 1.00 6.25 116 ILE A C 1
ATOM 579 O O . ILE A 1 82 ? -9.850 -7.796 -27.681 1.00 8.36 116 ILE A O 1
ATOM 584 N N . TYR A 1 83 ? -8.100 -9.090 -28.201 1.00 5.47 117 TYR A N 1
ATOM 585 C CA . TYR A 1 83 ? -7.798 -8.372 -29.451 1.00 6.50 117 TYR A CA 1
ATOM 586 C C . TYR A 1 83 ? -8.359 -9.114 -30.639 1.00 7.17 117 TYR A C 1
ATOM 587 O O . TYR A 1 83 ? -8.443 -10.357 -30.659 1.00 7.56 117 TYR A O 1
ATOM 596 N N . PHE A 1 84 ? -8.732 -8.363 -31.666 1.00 5.50 118 PHE A N 1
ATOM 597 C CA . PHE A 1 84 ? -9.039 -8.978 -32.949 1.00 6.20 118 PHE A CA 1
ATOM 598 C C . PHE A 1 84 ? -8.414 -8.160 -34.049 1.00 5.64 118 PHE A C 1
ATOM 599 O O . PHE A 1 84 ? -8.414 -6.927 -33.988 1.00 6.36 118 PHE A O 1
ATOM 607 N N . SER A 1 85 ? -7.825 -8.853 -35.023 1.00 5.46 119 SER A N 1
ATOM 608 C CA . SER A 1 85 ? -7.226 -8.185 -36.175 1.00 6.34 119 SER A CA 1
ATOM 609 C C . SER A 1 85 ? -7.723 -8.768 -37.480 1.00 6.52 119 SER A C 1
ATOM 610 O O . SER A 1 85 ? -8.067 -9.961 -37.546 1.00 8.00 119 SER A O 1
ATOM 613 N N . TYR A 1 86 ? -7.764 -7.922 -38.509 1.00 6.62 120 TYR A N 1
ATOM 614 C CA . TYR A 1 86 ? -8.257 -8.323 -39.841 1.00 7.59 120 TYR A CA 1
ATOM 615 C C . TYR A 1 86 ? -7.094 -8.593 -40.777 1.00 8.47 120 TYR A C 1
ATOM 616 O O . TYR A 1 86 ? -6.310 -7.688 -41.089 1.00 8.92 120 TYR A O 1
ATOM 625 N N . GLY A 1 87 ? -7.004 -9.831 -41.245 1.00 8.47 121 GLY A N 1
ATOM 626 C CA . GLY A 1 87 ? -5.995 -10.184 -42.247 1.00 8.99 121 GLY A CA 1
ATOM 627 C C . GLY A 1 87 ? -4.616 -10.458 -41.655 1.00 9.12 121 GLY A C 1
ATOM 628 O O . GLY A 1 87 ? -4.139 -11.600 -41.620 1.00 9.68 121 GLY A O 1
ATOM 629 N N . ARG A 1 88 ? -3.966 -9.401 -41.197 1.00 8.60 122 ARG A N 1
ATOM 630 C CA . ARG A 1 88 ? -2.618 -9.518 -40.674 1.00 8.59 122 ARG A CA 1
ATOM 631 C C . ARG A 1 88 ? -2.627 -9.897 -39.210 1.00 7.95 122 ARG A C 1
ATOM 632 O O . ARG A 1 88 ? -3.481 -9.446 -38.453 1.00 8.92 122 A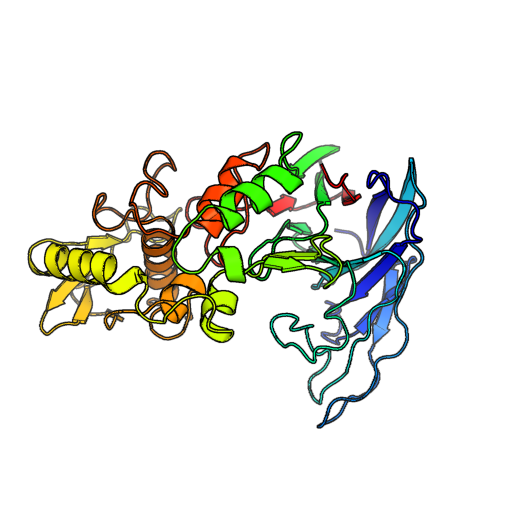RG A O 1
ATOM 640 N N . LYS A 1 89 ? -1.641 -10.695 -38.810 1.00 8.23 123 LYS A N 1
ATOM 641 C CA . LYS A 1 89 ? -1.387 -10.940 -37.398 1.00 9.11 123 LYS A CA 1
ATOM 642 C C . LYS A 1 89 ? -0.768 -9.736 -36.772 1.00 10.39 123 LYS A C 1
ATOM 643 O O . LYS A 1 89 ? -0.053 -8.982 -37.429 1.00 12.48 123 LYS A O 1
ATOM 649 N N . MET A 1 90 ? -0.996 -9.601 -35.484 1.00 10.03 124 MET A N 1
ATOM 650 C CA . MET A 1 90 ? -0.353 -8.540 -34.746 1.00 11.86 124 MET A CA 1
ATOM 651 C C . MET A 1 90 ? 1.041 -8.933 -34.313 1.00 12.30 124 MET A C 1
ATOM 652 O O . MET A 1 90 ? 1.357 -10.107 -34.191 1.00 11.15 124 MET A O 1
ATOM 657 N N . GLU A 1 91 ? 1.875 -7.921 -34.090 1.00 14.04 125 GLU A N 1
ATOM 658 C CA . GLU A 1 91 ? 3.230 -8.100 -33.590 1.00 16.75 125 GLU A CA 1
ATOM 659 C C . GLU A 1 91 ? 3.238 -7.617 -32.123 1.00 15.88 125 GLU A C 1
ATOM 660 O O . GLU A 1 91 ? 2.946 -6.453 -31.826 1.00 18.40 125 GLU A O 1
ATOM 666 N N . PHE A 1 92 ? 3.482 -8.528 -31.188 1.00 12.70 126 PHE A N 1
ATOM 667 C CA . PHE A 1 92 ? 3.588 -8.158 -29.789 1.00 11.52 126 PHE A CA 1
ATOM 668 C C . PHE A 1 92 ? 5.033 -8.373 -29.340 1.00 11.85 126 PHE A C 1
ATOM 669 O O . PHE A 1 92 ? 5.750 -9.202 -29.918 1.00 13.37 126 PHE A O 1
ATOM 677 N N . ARG A 1 93 ? 5.463 -7.595 -28.359 1.00 11.26 127 ARG A N 1
ATOM 678 C CA . ARG A 1 93 ? 6.817 -7.742 -27.807 1.00 12.23 127 ARG A CA 1
ATOM 679 C C . ARG A 1 93 ? 6.801 -7.863 -26.297 1.00 11.81 127 ARG A C 1
ATOM 680 O O . ARG A 1 93 ? 5.836 -7.477 -25.621 1.00 12.01 127 ARG A O 1
ATOM 688 N N . LEU A 1 94 ? 7.901 -8.389 -25.766 1.00 10.49 128 LEU A N 1
ATOM 689 C CA . LEU A 1 94 ? 8.005 -8.674 -24.344 1.00 11.33 128 LEU A CA 1
ATOM 690 C C . LEU A 1 94 ? 9.162 -7.889 -23.723 1.00 12.19 128 LEU A C 1
ATOM 691 O O . LEU A 1 94 ? 10.315 -8.025 -24.130 1.00 12.41 128 LEU A O 1
ATOM 696 N N . THR A 1 95 ? 8.825 -7.061 -22.746 1.00 13.65 129 THR A N 1
ATOM 697 C CA . THR A 1 95 ? 9.829 -6.338 -21.970 1.00 14.82 129 THR A CA 1
ATOM 698 C C . THR A 1 95 ? 10.109 -7.074 -20.666 1.00 14.69 129 THR A C 1
ATOM 699 O O . THR A 1 95 ? 9.559 -8.138 -20.425 1.00 12.98 129 THR A O 1
ATOM 703 N N . THR A 1 96 ? 10.994 -6.516 -19.846 1.00 15.90 130 THR A N 1
ATOM 704 C CA . THR A 1 96 ? 11.428 -7.158 -18.624 1.00 17.57 130 THR A CA 1
ATOM 705 C C . THR A 1 96 ? 10.232 -7.550 -17.778 1.00 17.75 130 THR A C 1
ATOM 706 O O . THR A 1 96 ? 10.180 -8.650 -17.209 1.00 17.94 130 THR A O 1
ATOM 710 N N . GLY A 1 97 ? 9.262 -6.643 -17.712 1.00 17.61 131 GLY A N 1
ATOM 711 C CA . GLY A 1 97 ? 8.105 -6.833 -16.842 1.00 18.34 131 GLY A CA 1
ATOM 712 C C . GLY A 1 97 ? 6.924 -7.532 -17.481 1.00 17.60 131 GLY A C 1
ATOM 713 O O . GLY A 1 97 ? 5.912 -7.767 -16.812 1.00 19.78 131 GLY A O 1
ATOM 714 N N . GLY A 1 98 ? 7.032 -7.867 -18.760 1.00 15.78 132 GLY A N 1
ATOM 715 C CA . GLY A 1 98 ? 5.918 -8.538 -19.447 1.00 13.76 132 GLY A CA 1
ATOM 716 C C . GLY A 1 98 ? 5.523 -7.950 -20.791 1.00 12.63 132 GLY A C 1
ATOM 717 O O . GLY A 1 98 ? 6.343 -7.404 -21.520 1.00 12.26 132 GLY A O 1
ATOM 718 N N . LEU A 1 99 ? 4.239 -8.057 -21.119 1.00 10.94 133 LEU A N 1
ATOM 719 C CA . LEU A 1 99 ? 3.752 -7.678 -22.447 1.00 11.99 133 LEU A CA 1
ATOM 720 C C . LEU A 1 99 ? 3.799 -6.157 -22.688 1.00 11.96 133 LEU A C 1
ATOM 721 O O . LEU A 1 99 ? 3.369 -5.379 -21.831 1.00 13.54 133 LEU A O 1
ATOM 726 N N . VAL A 1 100 ? 4.318 -5.743 -23.841 1.00 13.90 134 VAL A N 1
ATOM 727 C CA . VAL A 1 100 ? 4.290 -4.327 -24.214 1.00 15.52 134 VAL A CA 1
ATOM 728 C C . VAL A 1 100 ? 2.955 -4.021 -24.898 1.00 16.18 134 VAL A C 1
ATOM 729 O O . VAL A 1 100 ? 2.577 -4.717 -25.826 1.00 16.28 134 VAL A O 1
ATOM 733 N N . GLN A 1 101 ? 2.255 -2.978 -24.453 1.00 17.51 135 GLN A N 1
ATOM 734 C CA . GLN A 1 101 ? 1.012 -2.597 -25.115 1.00 18.42 135 GLN A CA 1
ATOM 735 C C . GLN A 1 101 ? 1.314 -1.938 -26.466 1.00 17.09 135 GLN A C 1
ATOM 736 O O . GLN A 1 101 ? 2.297 -1.206 -26.590 1.00 16.69 135 GLN A O 1
ATOM 742 N N . PRO A 1 102 ? 0.471 -2.184 -27.480 1.00 15.83 136 PRO A N 1
ATOM 743 C CA . PRO A 1 102 ? 0.676 -1.452 -28.734 1.00 15.17 136 PRO A CA 1
ATOM 744 C C . PRO A 1 102 ? 0.514 0.043 -28.491 1.00 13.94 136 PRO A C 1
ATOM 745 O O . PRO A 1 102 ? -0.237 0.455 -27.599 1.00 14.69 136 PRO A O 1
ATOM 749 N N . ALA A 1 103 ? 1.215 0.844 -29.282 1.00 13.01 137 ALA A N 1
ATOM 750 C CA . ALA A 1 103 ? 1.182 2.302 -29.141 1.00 12.22 137 ALA A CA 1
ATOM 751 C C . ALA A 1 103 ? 1.139 2.888 -30.538 1.00 12.57 137 ALA A C 1
ATOM 752 O O . ALA A 1 103 ? 2.140 3.401 -31.045 1.00 12.90 137 ALA A O 1
ATOM 754 N N . VAL A 1 104 ? -0.019 2.795 -31.176 1.00 12.51 138 VAL A N 1
ATOM 755 C CA . VAL A 1 104 ? -0.078 3.159 -32.580 1.00 12.81 138 VAL A CA 1
ATOM 756 C C . VAL A 1 104 ? -0.124 4.663 -32.836 1.00 13.15 138 VAL A C 1
ATOM 757 O O . VAL A 1 104 ? -0.192 5.069 -33.991 1.00 13.24 138 VAL A O 1
ATOM 761 N N . GLN A 1 105 ? -0.056 5.484 -31.786 1.00 13.22 139 GLN A N 1
ATOM 762 C CA . GLN A 1 105 ? 0.208 6.915 -32.007 1.00 15.67 139 GLN A CA 1
ATOM 763 C C . GLN A 1 105 ? 1.642 7.128 -32.502 1.00 16.68 139 GLN A C 1
ATOM 764 O O . GLN A 1 105 ? 1.987 8.196 -33.035 1.00 17.11 139 GLN A O 1
ATOM 770 N N . ASN A 1 106 ? 2.484 6.111 -32.334 1.00 16.81 140 ASN A N 1
ATOM 771 C CA . ASN A 1 106 ? 3.848 6.160 -32.844 1.00 18.14 140 ASN A CA 1
ATOM 772 C C . ASN A 1 106 ? 3.911 5.671 -34.280 1.00 18.67 140 ASN A C 1
ATOM 773 O O . ASN A 1 106 ? 3.498 4.548 -34.572 1.00 17.25 140 ASN A O 1
ATOM 778 N N . PRO A 1 107 ? 4.432 6.506 -35.194 1.00 18.64 141 PRO A N 1
ATOM 779 C CA . PRO A 1 107 ? 4.519 6.081 -36.592 1.00 19.43 141 PRO A CA 1
ATOM 780 C C . PRO A 1 107 ? 5.261 4.766 -36.800 1.00 19.31 141 PRO A C 1
ATOM 781 O O . PRO A 1 107 ? 4.978 4.052 -37.757 1.00 20.67 141 PRO A O 1
ATOM 785 N N . THR A 1 108 ? 6.199 4.444 -35.920 1.00 18.71 142 THR A N 1
ATOM 786 C CA . THR A 1 108 ? 6.996 3.236 -36.092 1.00 19.45 142 THR A CA 1
ATOM 787 C C . THR A 1 108 ? 6.437 2.020 -35.358 1.00 17.42 142 THR A C 1
ATOM 788 O O . THR A 1 108 ? 7.055 0.962 -35.351 1.00 17.51 142 THR A O 1
ATOM 792 N N . ASP A 1 109 ? 5.279 2.151 -34.725 1.00 16.22 143 ASP A N 1
ATOM 793 C CA . ASP A 1 109 ? 4.735 0.980 -34.040 1.00 15.16 143 ASP A CA 1
ATOM 794 C C . ASP A 1 109 ? 4.550 -0.139 -35.065 1.00 15.07 143 ASP A C 1
ATOM 795 O O . ASP A 1 109 ? 4.047 0.106 -36.155 1.00 15.33 143 ASP A O 1
ATOM 800 N N . PRO A 1 110 ? 4.934 -1.379 -34.711 1.00 16.03 144 PRO A N 1
ATOM 801 C CA . PRO A 1 110 ? 4.816 -2.454 -35.696 1.00 17.38 144 PRO A CA 1
ATOM 802 C C . PRO A 1 110 ? 3.372 -2.782 -36.093 1.00 16.44 144 PRO A C 1
ATOM 803 O O . PRO A 1 110 ? 3.147 -3.393 -37.143 1.00 16.72 144 PRO A O 1
ATOM 807 N N . ASN A 1 111 ? 2.402 -2.358 -35.284 1.00 15.40 145 ASN A N 1
ATOM 808 C CA . ASN A 1 111 ? 0.998 -2.595 -35.621 1.00 14.97 145 ASN A CA 1
ATOM 809 C C . ASN A 1 111 ? 0.289 -1.394 -36.218 1.00 14.64 145 ASN A C 1
ATOM 810 O O . ASN A 1 111 ? -0.921 -1.400 -36.396 1.00 13.00 145 ASN A O 1
ATOM 815 N N . ARG A 1 112 ? 1.059 -0.361 -36.537 1.00 15.34 146 ARG A N 1
ATOM 816 C CA . ARG A 1 112 ? 0.495 0.868 -37.054 1.00 15.67 146 ARG A CA 1
ATOM 817 C C . ARG A 1 112 ? -0.429 0.663 -38.258 1.00 15.32 146 ARG A C 1
ATOM 818 O O . ARG A 1 112 ? -1.472 1.289 -38.356 1.00 14.42 146 ARG A O 1
ATOM 826 N N . ASP A 1 113 ? -0.059 -0.220 -39.183 1.00 14.80 147 ASP A N 1
ATOM 827 C CA . ASP A 1 113 ? -0.830 -0.347 -40.412 1.00 15.37 147 ASP A CA 1
ATOM 828 C C . ASP A 1 113 ? -1.846 -1.485 -40.378 1.00 14.25 147 ASP A C 1
ATOM 829 O O . ASP A 1 113 ? -2.495 -1.772 -41.378 1.00 14.38 147 ASP A O 1
ATOM 834 N N . ILE A 1 114 ? -1.990 -2.112 -39.217 1.00 13.19 148 ILE A N 1
ATOM 835 C CA . ILE A 1 114 ? -2.912 -3.237 -39.071 1.00 12.44 148 ILE A CA 1
ATOM 836 C C . ILE A 1 114 ? -4.263 -2.740 -38.573 1.00 11.56 148 ILE A C 1
ATOM 837 O O . ILE A 1 114 ? -4.329 -1.901 -37.674 1.00 11.57 148 ILE A O 1
ATOM 842 N N . LEU A 1 115 ? -5.329 -3.248 -39.179 1.00 10.56 149 LEU A N 1
ATOM 843 C CA . LEU A 1 115 ? -6.678 -2.986 -38.722 1.00 10.43 149 LEU A CA 1
ATOM 844 C C . LEU A 1 115 ? -7.039 -3.929 -37.577 1.00 9.49 149 LEU A C 1
ATOM 845 O O . LEU A 1 115 ? -7.230 -5.135 -37.785 1.00 9.15 149 LEU A O 1
ATOM 850 N N . PHE A 1 116 ? -7.125 -3.386 -36.361 1.00 9.09 150 PHE A N 1
ATOM 851 C CA . PHE A 1 116 ? -7.385 -4.211 -35.174 1.00 7.20 150 PHE A CA 1
ATOM 852 C C . PHE A 1 116 ? -8.107 -3.397 -34.097 1.00 6.56 150 PHE A C 1
ATOM 853 O O . PHE A 1 116 ? -8.139 -2.155 -34.133 1.00 7.52 150 PHE A O 1
ATOM 861 N N . ASN A 1 117 ? -8.657 -4.094 -33.111 1.00 6.18 151 ASN A N 1
ATOM 862 C CA . ASN A 1 117 ? -9.169 -3.410 -31.928 1.00 5.53 151 ASN A CA 1
ATOM 863 C C . ASN A 1 117 ? -9.105 -4.356 -30.752 1.00 6.48 151 ASN A C 1
ATOM 864 O O . ASN A 1 117 ? -8.702 -5.517 -30.900 1.00 6.48 151 ASN A O 1
ATOM 869 N N . TRP A 1 118 ? -9.460 -3.863 -29.577 1.00 5.75 152 TRP A N 1
ATOM 870 C CA . TRP A 1 118 ? -9.553 -4.753 -28.432 1.00 6.58 152 TRP A CA 1
ATOM 871 C C . TRP A 1 118 ? -10.674 -4.325 -27.506 1.00 6.36 152 TRP A C 1
ATOM 872 O O . TRP A 1 118 ? -11.100 -3.152 -27.511 1.00 7.87 152 TRP A O 1
ATOM 883 N N . SER A 1 119 ? -11.134 -5.298 -26.725 1.00 5.69 153 SER A N 1
ATOM 884 C CA . SER A 1 119 ? -12.029 -5.111 -25.572 1.00 5.88 153 SER A CA 1
ATOM 885 C C . SER A 1 119 ? -11.252 -5.421 -24.290 1.00 6.36 153 SER A C 1
ATOM 886 O O . SER A 1 119 ? -10.426 -6.332 -24.286 1.00 7.70 153 SER A O 1
ATOM 889 N N . GLU A 1 120 ? -11.512 -4.679 -23.218 1.00 6.29 154 GLU A N 1
ATOM 890 C CA . GLU A 1 120 ? -10.866 -4.946 -21.909 1.00 6.46 154 GLU A CA 1
ATOM 891 C C . GLU A 1 120 ? -11.832 -5.695 -21.015 1.00 7.33 154 GLU A C 1
ATOM 892 O O . GLU A 1 120 ? -13.010 -5.333 -20.943 1.00 9.19 154 GLU A O 1
ATOM 898 N N . TYR A 1 121 ? -11.360 -6.749 -20.340 1.00 6.73 155 TYR A N 1
ATOM 899 C CA . TYR A 1 121 ? -12.241 -7.544 -19.478 1.00 6.65 155 TYR A CA 1
ATOM 900 C C . TYR A 1 121 ? -11.532 -8.052 -18.242 1.00 7.87 155 TYR A C 1
ATOM 901 O O . TYR A 1 121 ? -10.304 -8.163 -18.221 1.00 7.87 155 TYR A O 1
ATOM 910 N N . THR A 1 122 ? -12.329 -8.352 -17.216 1.00 7.97 156 THR A N 1
ATOM 911 C CA . THR A 1 122 ? -11.843 -9.082 -16.056 1.00 8.43 156 THR A CA 1
ATOM 912 C C . THR A 1 122 ? -12.854 -10.162 -15.714 1.00 8.06 156 THR A C 1
ATOM 913 O O . THR A 1 122 ? -14.045 -9.881 -15.623 1.00 8.38 156 THR A O 1
ATOM 917 N N . LEU A 1 123 ? -12.376 -11.391 -15.519 1.00 7.96 157 LEU A N 1
ATOM 918 C CA . LEU A 1 123 ? -13.214 -12.454 -14.960 1.00 7.59 157 LEU A CA 1
ATOM 919 C C . LEU A 1 123 ? -12.541 -12.900 -13.684 1.00 7.54 157 LEU A C 1
ATOM 920 O O . LEU A 1 123 ? -11.382 -13.283 -13.708 1.00 7.96 157 LEU A O 1
ATOM 925 N N . ASN A 1 124 ? -13.252 -12.809 -12.566 1.00 7.28 158 ASN A N 1
ATOM 926 C CA . ASN A 1 124 ? -12.684 -13.281 -11.299 1.00 8.84 158 ASN A CA 1
ATOM 927 C C . ASN A 1 124 ? -13.757 -13.899 -10.413 1.00 9.40 158 ASN A C 1
ATOM 928 O O . ASN A 1 124 ? -14.853 -14.197 -10.888 1.00 9.62 158 ASN A O 1
ATOM 933 N N . ASP A 1 125 ? -13.459 -14.111 -9.134 1.00 10.69 159 ASP A N 1
ATOM 934 C CA . ASP A 1 125 ? -14.443 -14.754 -8.262 1.00 12.92 159 ASP A CA 1
ATOM 935 C C . ASP A 1 125 ? -15.706 -13.920 -8.060 1.00 12.34 159 ASP A C 1
ATOM 936 O O . ASP A 1 125 ? -16.736 -14.455 -7.630 1.00 13.24 159 ASP A O 1
ATOM 941 N N . SER A 1 126 ? -15.633 -12.622 -8.375 1.00 11.54 160 SER A N 1
ATOM 942 C CA . SER A 1 126 ? -16.756 -11.701 -8.211 1.00 12.13 160 SER A CA 1
ATOM 943 C C . SER A 1 126 ? -17.487 -11.419 -9.520 1.00 11.39 160 SER A C 1
ATOM 944 O O . SER A 1 126 ? -18.362 -10.547 -9.570 1.00 12.83 160 SER A O 1
ATOM 947 N N . GLY A 1 127 ? -17.109 -12.142 -10.574 1.00 9.60 161 GLY A N 1
ATOM 948 C CA . GLY A 1 127 ? -17.856 -12.082 -11.830 1.00 9.62 161 GLY A CA 1
ATOM 949 C C . GLY A 1 127 ? -17.081 -11.568 -13.029 1.00 8.42 161 GLY A C 1
ATOM 950 O O . GLY A 1 127 ? -15.852 -11.671 -13.084 1.00 7.99 161 GLY A O 1
ATOM 951 N N . LEU A 1 128 ? -17.822 -11.011 -13.994 1.00 6.90 162 LEU A N 1
ATOM 952 C CA . LEU A 1 128 ? -17.253 -10.522 -15.247 1.00 7.13 162 LEU A CA 1
ATOM 953 C C . LEU A 1 128 ? -17.509 -9.034 -15.441 1.00 7.03 162 LEU A C 1
ATOM 954 O O . LEU A 1 128 ? -18.603 -8.532 -15.160 1.00 7.30 162 LEU A O 1
ATOM 959 N N . TRP A 1 129 ? -16.477 -8.333 -15.910 1.00 7.09 163 TRP A N 1
ATOM 960 C CA . TRP A 1 129 ? -16.614 -6.963 -16.398 1.00 7.44 163 TRP A CA 1
ATOM 961 C C . TRP A 1 129 ? -16.051 -6.994 -17.801 1.00 7.30 163 TRP A C 1
ATOM 962 O O . TRP A 1 129 ? -14.978 -7.549 -18.019 1.00 7.40 163 TRP A O 1
ATOM 973 N N . ILE A 1 130 ? -16.771 -6.433 -18.763 1.00 6.82 164 ILE A N 1
ATOM 974 C CA . ILE A 1 130 ? -16.267 -6.394 -20.130 1.00 6.64 164 ILE A CA 1
ATOM 975 C C . ILE A 1 130 ? -16.684 -5.066 -20.772 1.00 6.72 164 ILE A C 1
ATOM 976 O O . ILE A 1 130 ? -17.803 -4.573 -20.549 1.00 7.44 164 ILE A O 1
ATOM 981 N N . ASN A 1 131 ? -15.775 -4.440 -21.511 1.00 7.25 165 ASN A N 1
ATOM 982 C CA . ASN A 1 131 ? -16.064 -3.112 -22.039 1.00 7.21 165 ASN A CA 1
ATOM 983 C C . ASN A 1 131 ? -15.892 -2.953 -23.553 1.00 7.65 165 ASN A C 1
ATOM 984 O O . ASN A 1 131 ? -15.359 -3.831 -24.262 1.00 7.50 165 ASN A O 1
ATOM 989 N N . SER A 1 132 ? -16.427 -1.835 -24.024 1.00 6.30 166 SER A N 1
ATOM 990 C CA . SER A 1 132 ? -16.148 -1.260 -25.310 1.00 5.98 166 SER A CA 1
ATOM 991 C C . SER A 1 132 ? -15.374 0.035 -24.980 1.00 6.60 166 SER A C 1
ATOM 992 O O . SER A 1 132 ? -15.845 0.867 -24.188 1.00 8.41 166 SER A O 1
ATOM 995 N N . THR A 1 133 ? -14.162 0.180 -25.508 1.00 5.60 167 THR A N 1
ATOM 996 C CA . THR A 1 133 ? -13.376 1.358 -25.148 1.00 7.39 167 THR A CA 1
ATOM 997 C C . THR A 1 133 ? -12.873 2.129 -26.360 1.00 6.91 167 THR A C 1
ATOM 998 O O . THR A 1 133 ? -12.530 1.539 -27.397 1.00 7.32 167 THR A O 1
ATOM 1002 N N . GLN A 1 134 ? -12.889 3.458 -26.228 1.00 6.13 168 GLN A N 1
ATOM 1003 C CA . GLN A 1 134 ? -12.289 4.349 -27.219 1.00 6.51 168 GLN A CA 1
ATOM 1004 C C . GLN A 1 134 ? -11.285 5.272 -26.551 1.00 7.27 168 GLN A C 1
ATOM 1005 O O . GLN A 1 134 ? -10.948 6.341 -27.083 1.00 7.81 168 GLN A O 1
ATOM 1011 N N . VAL A 1 135 ? -10.757 4.862 -25.405 1.00 7.03 169 VAL A N 1
ATOM 1012 C CA . VAL A 1 135 ? -9.859 5.742 -24.667 1.00 8.14 169 VAL A CA 1
ATOM 1013 C C . VAL A 1 135 ? -8.580 6.027 -25.451 1.00 7.99 169 VAL A C 1
ATOM 1014 O O . VAL A 1 135 ? -8.059 7.150 -25.413 1.00 8.68 169 VAL A O 1
ATOM 1018 N N . ASP A 1 136 ? -8.088 5.043 -26.188 1.00 7.75 170 ASP A N 1
ATOM 1019 C CA . ASP A 1 136 ? -6.862 5.240 -26.984 1.00 8.62 170 ASP A CA 1
ATOM 1020 C C . ASP A 1 136 ? -7.128 5.549 -28.444 1.00 9.07 170 ASP A C 1
ATOM 1021 O O . ASP A 1 136 ? -6.353 6.273 -29.081 1.00 9.30 170 ASP A O 1
ATOM 1026 N N . MET A 1 137 ? -8.205 4.983 -28.987 1.00 7.53 171 MET A N 1
ATOM 1027 C CA . MET A 1 137 ? -8.498 5.177 -30.406 1.00 7.49 171 MET A CA 1
ATOM 1028 C C . MET A 1 137 ? -9.934 4.810 -30.729 1.00 6.92 171 MET A C 1
ATOM 1029 O O . MET A 1 137 ? -10.623 4.152 -29.935 1.00 7.57 171 MET A O 1
ATOM 1034 N N . PHE A 1 138 ? -10.373 5.229 -31.911 1.00 7.30 172 PHE A N 1
ATOM 1035 C CA . PHE A 1 138 ? -11.653 4.808 -32.447 1.00 6.88 172 PHE A CA 1
ATOM 1036 C C . PHE A 1 138 ? -11.360 4.045 -33.735 1.00 6.71 172 PHE A C 1
ATOM 1037 O O . PHE A 1 138 ? -10.800 4.599 -34.696 1.00 7.78 172 PHE A O 1
ATOM 1045 N N . SER A 1 139 ? -11.667 2.748 -33.725 1.00 6.35 173 SER A N 1
ATOM 1046 C CA . SER A 1 139 ? -11.323 1.882 -34.848 1.00 7.43 173 SER A CA 1
ATOM 1047 C C . SER A 1 139 ? -12.314 0.737 -34.998 1.00 7.21 173 SER A C 1
ATOM 1048 O O . SER A 1 139 ? -13.451 0.828 -34.519 1.00 8.86 173 SER A O 1
ATOM 1051 N N . ALA A 1 140 ? -11.880 -0.351 -35.638 1.00 7.25 174 ALA A N 1
ATOM 1052 C CA . ALA A 1 140 ? -12.795 -1.432 -36.019 1.00 6.66 174 ALA A CA 1
ATOM 1053 C C . ALA A 1 140 ? -13.866 -1.679 -34.960 1.00 6.84 174 ALA A C 1
ATOM 1054 O O . ALA A 1 140 ? -13.555 -2.015 -33.822 1.00 7.59 174 ALA A O 1
ATOM 1056 N N . PRO A 1 141 ? -15.139 -1.535 -35.340 1.00 6.35 175 PRO A N 1
ATOM 1057 C CA . PRO A 1 141 ? -16.190 -1.474 -34.335 1.00 6.75 175 PRO A CA 1
ATOM 1058 C C . PRO A 1 141 ? -16.573 -2.838 -33.767 1.00 6.36 175 PRO A C 1
ATOM 1059 O O . PRO A 1 141 ? -16.373 -3.871 -34.408 1.00 5.54 175 PRO A O 1
ATOM 1063 N N . TYR A 1 142 ? -17.136 -2.838 -32.562 1.00 6.21 176 TYR A N 1
ATOM 1064 C CA . TYR A 1 142 ? -17.540 -4.102 -31.935 1.00 5.89 176 TYR A CA 1
ATOM 1065 C C . TYR A 1 142 ? -18.521 -3.856 -30.792 1.00 6.95 176 TYR A C 1
ATOM 1066 O O . TYR A 1 142 ? -18.609 -2.743 -30.249 1.00 7.35 176 TYR A O 1
ATOM 1075 N N . THR A 1 143 ? -19.240 -4.916 -30.429 1.00 7.14 177 THR A N 1
ATOM 1076 C CA . THR A 1 143 ? -20.213 -4.882 -29.326 1.00 8.02 177 THR A CA 1
ATOM 1077 C C . THR A 1 143 ? -19.844 -5.987 -28.374 1.00 7.34 177 THR A C 1
ATOM 1078 O O . THR A 1 143 ? -19.458 -7.063 -28.811 1.00 8.17 177 THR A O 1
ATOM 1082 N N . VAL A 1 144 ? -19.929 -5.726 -27.073 1.00 6.09 178 VAL A N 1
ATOM 1083 C CA . VAL A 1 144 ? -19.663 -6.785 -26.099 1.00 6.54 178 VAL A CA 1
ATOM 1084 C C . VAL A 1 144 ? -20.905 -7.021 -25.264 1.00 7.04 178 VAL A C 1
ATOM 1085 O O . VAL A 1 144 ? -21.725 -6.111 -25.069 1.00 8.47 178 VAL A O 1
ATOM 1089 N N . GLY A 1 145 ? -21.036 -8.234 -24.747 1.00 6.46 179 GLY A N 1
ATOM 1090 C CA . GLY A 1 145 ? -22.204 -8.546 -23.925 1.00 6.21 179 GLY A CA 1
ATOM 1091 C C . GLY A 1 145 ? -21.930 -9.564 -22.845 1.00 7.19 179 GLY A C 1
ATOM 1092 O O . GLY A 1 145 ? -20.904 -10.248 -22.847 1.00 8.25 179 GLY A O 1
ATOM 1093 N N . VAL A 1 146 ? -22.845 -9.642 -21.892 1.00 7.74 180 VAL A N 1
ATOM 1094 C CA . VAL A 1 146 ? -22.761 -10.665 -20.853 1.00 8.14 180 VAL A CA 1
ATOM 1095 C C . VAL A 1 146 ? -24.118 -11.335 -20.731 1.00 8.88 180 VAL A C 1
ATOM 1096 O O . VAL A 1 146 ? -25.149 -10.674 -20.828 1.00 9.43 180 VAL A O 1
ATOM 1100 N N . ARG A 1 147 ? -24.104 -12.652 -20.553 1.00 9.33 181 ARG A N 1
ATOM 1101 C CA . ARG A 1 147 ? -25.304 -13.376 -20.167 1.00 12.17 181 ARG A CA 1
ATOM 1102 C C . ARG A 1 147 ? -25.239 -13.598 -18.667 1.00 11.28 181 ARG A C 1
ATOM 1103 O O . ARG A 1 147 ? -24.334 -14.278 -18.169 1.00 11.07 181 ARG A O 1
ATOM 1111 N N . ARG A 1 148 ? -26.187 -13.000 -17.961 1.00 11.78 182 ARG A N 1
ATOM 1112 C CA . ARG A 1 148 ? -26.189 -12.945 -16.507 1.00 13.48 182 ARG A CA 1
ATOM 1113 C C . ARG A 1 148 ? -26.663 -14.249 -15.903 1.00 13.18 182 ARG A C 1
ATOM 1114 O O . ARG A 1 148 ? -27.247 -15.082 -16.585 1.00 13.29 182 ARG A O 1
ATOM 1122 N N . GLY A 1 149 ? -26.409 -14.395 -14.602 1.00 14.42 183 GLY A N 1
ATOM 1123 C CA . GLY A 1 149 ? -26.841 -15.561 -13.868 1.00 16.26 183 GLY A CA 1
ATOM 1124 C C . GLY A 1 149 ? -28.313 -15.857 -14.048 1.00 17.99 183 GLY A C 1
ATOM 1125 O O . GLY A 1 149 ? -28.703 -17.020 -14.157 1.00 18.93 183 GLY A O 1
ATOM 1126 N N . ASP A 1 150 ? -29.137 -14.819 -14.086 1.00 18.83 184 ASP A N 1
ATOM 1127 C CA . ASP A 1 150 ? -30.572 -15.053 -14.207 1.00 20.79 184 ASP A CA 1
ATOM 1128 C C . ASP A 1 150 ? -31.038 -15.277 -15.658 1.00 19.81 184 ASP A C 1
ATOM 1129 O O . ASP A 1 150 ? -32.234 -15.402 -15.914 1.00 21.12 184 ASP A O 1
ATOM 1134 N N . GLY A 1 151 ? -30.093 -15.344 -16.596 1.00 16.98 185 GLY A N 1
ATOM 1135 C CA . GLY A 1 151 ? -30.390 -15.613 -18.000 1.00 15.51 185 GLY A CA 1
ATOM 1136 C C . GLY A 1 151 ? -30.575 -14.374 -18.864 1.00 14.24 185 GLY A C 1
ATOM 1137 O O . GLY A 1 151 ? -30.545 -14.457 -20.091 1.00 15.35 185 GLY A O 1
ATOM 1138 N N . THR A 1 152 ? -30.768 -13.224 -18.228 1.00 13.77 186 THR A N 1
ATOM 1139 C CA . THR A 1 152 ? -30.942 -11.976 -18.987 1.00 13.14 186 THR A CA 1
ATOM 1140 C C . THR A 1 152 ? -29.613 -11.559 -19.613 1.00 12.86 186 THR A C 1
ATOM 1141 O O . THR A 1 152 ? -28.547 -12.008 -19.172 1.00 13.55 186 THR A O 1
ATOM 1145 N N . THR A 1 153 ? -29.681 -10.736 -20.657 1.00 11.25 187 THR A N 1
ATOM 1146 C CA . THR A 1 153 ? -28.466 -10.272 -21.341 1.00 11.55 187 THR A CA 1
ATOM 1147 C C . THR A 1 153 ? -28.289 -8.765 -21.240 1.00 10.53 187 THR A C 1
ATOM 1148 O O . THR A 1 153 ? -29.263 -8.015 -21.136 1.00 10.73 187 THR A O 1
ATOM 1152 N N . LEU A 1 154 ? -27.037 -8.313 -21.223 1.00 8.43 188 LEU A N 1
ATOM 1153 C CA . LEU A 1 154 ? -26.741 -6.894 -21.371 1.00 9.74 188 LEU A CA 1
ATOM 1154 C C . LEU A 1 154 ? -25.679 -6.782 -22.448 1.00 9.80 188 LEU A C 1
ATOM 1155 O O . LEU A 1 154 ? -24.769 -7.614 -22.503 1.00 11.19 188 LEU A O 1
ATOM 1160 N N . SER A 1 155 ? -25.770 -5.764 -23.304 1.00 8.90 189 SER A N 1
ATOM 1161 C CA . SER A 1 155 ? -24.642 -5.488 -24.211 1.00 8.66 189 SER A CA 1
ATOM 1162 C C . SER A 1 155 ? -24.413 -3.996 -24.348 1.00 7.46 189 SER A C 1
ATOM 1163 O O . SER A 1 155 ? -25.279 -3.208 -23.971 1.00 8.17 189 SER A O 1
ATOM 1166 N N . THR A 1 156 ? -23.257 -3.619 -24.897 1.00 6.21 190 THR A N 1
ATOM 1167 C CA . THR A 1 156 ? -22.932 -2.208 -25.086 1.00 5.96 190 THR A CA 1
ATOM 1168 C C . THR A 1 156 ? -21.836 -2.108 -26.134 1.00 6.34 190 THR A C 1
ATOM 1169 O O . THR A 1 156 ? -21.227 -3.111 -26.476 1.00 6.84 190 THR A O 1
ATOM 1173 N N . GLY A 1 157 ? -21.645 -0.907 -26.673 1.00 5.45 191 GLY A N 1
ATOM 1174 C CA . GLY A 1 157 ? -20.568 -0.664 -27.616 1.00 6.47 191 GLY A CA 1
ATOM 1175 C C . GLY A 1 157 ? -21.051 -0.499 -29.038 1.00 6.86 191 GLY A C 1
ATOM 1176 O O . GLY A 1 157 ? -20.288 -0.068 -29.911 1.00 8.01 191 GLY A O 1
ATOM 1177 N N . LYS A 1 158 ? -22.324 -0.819 -29.265 1.00 7.83 192 LYS A N 1
ATOM 1178 C CA . LYS A 1 158 ? -22.900 -0.811 -30.614 1.00 8.63 192 LYS A CA 1
ATOM 1179 C C . LYS A 1 158 ? -23.149 0.588 -31.168 1.00 8.03 192 LYS A C 1
ATOM 1180 O O . LYS A 1 158 ? -23.877 1.391 -30.577 1.00 8.69 192 LYS A O 1
ATOM 1186 N N . LEU A 1 159 ? -22.559 0.864 -32.323 1.00 7.64 193 LEU A N 1
ATOM 1187 C CA . LEU A 1 159 ? -22.818 2.126 -33.021 1.00 7.30 193 LEU A CA 1
ATOM 1188 C C . LEU A 1 159 ? -24.182 2.120 -33.711 1.00 8.53 193 LEU A C 1
ATOM 1189 O O . LEU A 1 159 ? -24.667 1.070 -34.164 1.00 11.30 193 LEU A O 1
ATOM 1194 N N . ARG A 1 160 ? -24.788 3.295 -33.792 1.00 9.30 194 ARG A N 1
ATOM 1195 C CA . ARG A 1 160 ? -25.997 3.455 -34.605 1.00 10.87 194 ARG A CA 1
ATOM 1196 C C . ARG A 1 160 ? -25.685 3.130 -36.052 1.00 11.79 194 ARG A C 1
ATOM 1197 O O . ARG A 1 160 ? -24.536 3.151 -36.460 1.00 11.46 194 ARG A O 1
ATOM 1205 N N . PRO A 1 161 ? -26.723 2.862 -36.859 1.00 13.04 195 PRO A N 1
ATOM 1206 C CA . PRO A 1 161 ? -26.466 2.705 -38.287 1.00 14.53 195 PRO A CA 1
ATOM 1207 C C . PRO A 1 161 ? -25.771 3.933 -38.863 1.00 14.16 195 PRO A C 1
ATOM 1208 O O . PRO A 1 161 ? -26.166 5.066 -38.581 1.00 15.70 195 PRO A O 1
ATOM 1212 N N . GLY A 1 162 ? -24.737 3.708 -39.669 1.00 14.83 196 GLY A N 1
ATOM 1213 C CA . GLY A 1 162 ? -23.948 4.793 -40.242 1.00 14.10 196 GLY A CA 1
ATOM 1214 C C . GLY A 1 162 ? -23.015 5.479 -39.252 1.00 13.23 196 GLY A C 1
ATOM 1215 O O . GLY A 1 162 ? -22.358 6.461 -39.593 1.00 14.74 196 GLY A O 1
ATOM 1216 N N . GLY A 1 163 ? -22.962 4.961 -38.032 1.00 12.16 197 GLY A N 1
ATOM 1217 C CA . GLY A 1 163 ? -22.188 5.603 -36.966 1.00 10.22 197 GLY A CA 1
ATOM 1218 C C . GLY A 1 163 ? -20.678 5.540 -37.124 1.00 9.52 197 GLY A C 1
ATOM 1219 O O . GLY A 1 163 ? -19.969 6.444 -36.672 1.00 8.70 197 GLY A O 1
ATOM 1220 N N . TYR A 1 164 ? -20.171 4.491 -37.780 1.00 9.29 198 TYR A N 1
ATOM 1221 C CA . TYR A 1 164 ? -18.721 4.378 -37.952 1.00 10.85 198 TYR A CA 1
ATOM 1222 C C . TYR A 1 164 ? -18.216 5.500 -38.854 1.00 10.84 198 TYR A C 1
ATOM 1223 O O . TYR A 1 164 ? -17.363 6.291 -38.457 1.00 10.76 198 TYR A O 1
ATOM 1232 N N . ASN A 1 165 ? -18.755 5.590 -40.066 1.00 11.71 199 ASN A N 1
ATOM 1233 C CA . ASN A 1 165 ? -18.377 6.679 -40.938 1.00 13.19 199 ASN A CA 1
ATOM 1234 C C . ASN A 1 165 ? -18.833 8.033 -40.412 1.00 11.74 199 ASN A C 1
ATOM 1235 O O . ASN A 1 165 ? -18.142 9.023 -40.608 1.00 12.48 199 ASN A O 1
ATOM 1240 N N . GLY A 1 166 ? -19.936 8.050 -39.669 1.00 11.41 200 GLY A N 1
ATOM 1241 C CA . GLY A 1 166 ? -20.441 9.284 -39.057 1.00 11.88 200 GLY A CA 1
ATOM 1242 C C . GLY A 1 166 ? -19.430 9.925 -38.123 1.00 11.15 200 GLY A C 1
ATOM 1243 O O . GLY A 1 166 ? -19.186 11.146 -38.142 1.00 11.60 200 GLY A O 1
ATOM 1244 N N . VAL A 1 167 ? -18.808 9.101 -37.291 1.00 10.11 201 VAL A N 1
ATOM 1245 C CA . VAL A 1 167 ? -17.776 9.619 -36.390 1.00 8.88 201 VAL A CA 1
ATOM 1246 C C . VAL A 1 167 ? -16.590 10.222 -37.152 1.00 9.31 201 VAL A C 1
ATOM 1247 O O . VAL A 1 167 ? -16.128 11.315 -36.833 1.00 10.31 201 VAL A O 1
ATOM 1251 N N . PHE A 1 168 ? -16.091 9.519 -38.169 1.00 9.52 202 PHE A N 1
ATOM 1252 C CA . PHE A 1 168 ? -14.945 10.026 -38.903 1.00 10.60 202 PHE A CA 1
ATOM 1253 C C . PHE A 1 168 ? -15.253 11.330 -39.622 1.00 11.07 202 PHE A C 1
ATOM 1254 O O . PHE A 1 168 ? -14.437 12.238 -39.641 1.00 11.69 202 PHE A O 1
ATOM 1262 N N . ASN A 1 169 ? -16.428 11.400 -40.220 1.00 12.40 203 ASN A N 1
ATOM 1263 C CA . ASN A 1 169 ? -16.790 12.568 -40.993 1.00 13.17 203 ASN A CA 1
ATOM 1264 C C . ASN A 1 169 ? -16.888 13.774 -40.071 1.00 13.81 203 ASN A C 1
ATOM 1265 O O . ASN A 1 169 ? -16.503 14.886 -40.440 1.00 14.68 203 ASN A O 1
ATOM 1270 N N . ALA A 1 170 ? -17.410 13.555 -38.867 1.00 11.76 204 ALA A N 1
ATOM 1271 C CA . ALA A 1 170 ? -17.597 14.665 -37.932 1.00 12.15 204 ALA A CA 1
ATOM 1272 C C . ALA A 1 170 ? -16.255 15.153 -37.389 1.00 12.47 204 ALA A C 1
ATOM 1273 O O . ALA A 1 170 ? -16.031 16.356 -37.221 1.00 12.89 204 ALA A O 1
ATOM 1275 N N . LEU A 1 171 ? -15.348 14.217 -37.123 1.00 11.21 205 LEU A N 1
ATOM 1276 C CA . LEU A 1 171 ? -14.000 14.560 -36.705 1.00 12.26 205 LEU A CA 1
ATOM 1277 C C . LEU A 1 171 ? -13.232 15.349 -37.753 1.00 13.67 205 LEU A C 1
ATOM 1278 O O . LEU A 1 171 ? -12.534 16.322 -37.424 1.00 13.43 205 LEU A O 1
ATOM 1283 N N . ARG A 1 172 ? -13.324 14.904 -39.001 1.00 13.77 206 ARG A N 1
ATOM 1284 C CA . ARG A 1 172 ? -12.601 15.557 -40.093 1.00 15.05 206 ARG A CA 1
ATOM 1285 C C . ARG A 1 172 ? -13.042 17.008 -40.215 1.00 15.31 206 ARG A C 1
ATOM 1286 O O . ARG A 1 172 ? -12.221 17.898 -40.456 1.00 15.67 206 ARG A O 1
ATOM 1294 N N . GLY A 1 173 ? -14.331 17.247 -39.991 1.00 14.70 207 GLY A N 1
ATOM 1295 C CA . GLY A 1 173 ? -14.896 18.596 -40.087 1.00 15.58 207 GLY A CA 1
ATOM 1296 C C . GLY A 1 173 ? -14.759 19.478 -38.850 1.00 15.75 207 GLY A C 1
ATOM 1297 O O . GLY A 1 173 ? -15.220 20.620 -38.845 1.00 17.27 207 GLY A O 1
ATOM 1298 N N . GLN A 1 174 ? -14.128 18.977 -37.797 1.00 15.84 208 GLN A N 1
ATOM 1299 C CA . GLN A 1 174 ? -13.945 19.777 -36.581 1.00 16.86 208 GLN A CA 1
ATOM 1300 C C . GLN A 1 174 ? -12.615 20.524 -36.660 1.00 17.26 208 GLN A C 1
ATOM 1301 O O . GLN A 1 174 ? -11.547 19.916 -36.615 1.00 17.54 208 GLN A O 1
ATOM 1307 N N . SER A 1 175 ? -12.664 21.848 -36.799 1.00 18.99 209 SER A N 1
ATOM 1308 C CA . SER A 1 175 ? -11.426 22.589 -37.038 1.00 19.85 209 SER A CA 1
ATOM 1309 C C . SER A 1 175 ? -10.595 22.673 -35.765 1.00 19.53 209 SER A C 1
ATOM 1310 O O . SER A 1 175 ? -11.109 22.504 -34.665 1.00 19.64 209 SER A O 1
ATOM 1313 N N . GLY A 1 176 ? -9.299 22.909 -35.921 1.00 19.82 210 GLY A N 1
ATOM 1314 C CA . GLY A 1 176 ? -8.430 23.025 -34.759 1.00 19.39 210 GLY A CA 1
ATOM 1315 C C . GLY A 1 176 ? -7.376 21.948 -34.647 1.00 17.87 210 GLY A C 1
ATOM 1316 O O . GLY A 1 176 ? -6.468 22.067 -33.835 1.00 17.67 210 GLY A O 1
ATOM 1317 N N . GLY A 1 177 ? -7.488 20.900 -35.462 1.00 17.51 211 GLY A N 1
ATOM 1318 C CA . GLY A 1 177 ? -6.490 19.847 -35.469 1.00 16.40 211 GLY A CA 1
ATOM 1319 C C . GLY A 1 177 ? -7.068 18.454 -35.338 1.00 14.54 211 GLY A C 1
ATOM 1320 O O . GLY A 1 177 ? -6.366 17.470 -35.525 1.00 14.32 211 GLY A O 1
ATOM 1321 N N . TRP A 1 178 ? -8.361 18.384 -35.022 1.00 13.50 212 TRP A N 1
ATOM 1322 C CA . TRP A 1 178 ? -9.048 17.107 -34.826 1.00 13.25 212 TRP A CA 1
ATOM 1323 C C . TRP A 1 178 ? -8.892 16.231 -36.067 1.00 13.66 212 TRP A C 1
ATOM 1324 O O . TRP A 1 178 ? -8.838 15.011 -35.968 1.00 13.02 212 TRP A O 1
ATOM 1335 N N . ALA A 1 179 ? -8.822 16.854 -37.241 1.00 13.82 213 ALA A N 1
ATOM 1336 C CA . ALA A 1 179 ? -8.706 16.113 -38.484 1.00 13.87 213 ALA A CA 1
ATOM 1337 C C . ALA A 1 179 ? -7.401 15.341 -38.575 1.00 13.98 213 ALA A C 1
ATOM 1338 O O . ALA A 1 179 ? -7.319 14.312 -39.265 1.00 15.60 213 ALA A O 1
ATOM 1340 N N . ASN A 1 180 ? -6.385 15.827 -37.878 1.00 12.12 214 ASN A N 1
ATOM 1341 C CA . ASN A 1 180 ? -5.098 15.159 -37.910 1.00 12.42 214 ASN A CA 1
ATOM 1342 C C . ASN A 1 180 ? -5.040 14.022 -36.894 1.00 11.45 214 ASN A C 1
ATOM 1343 O O . ASN A 1 180 ? -3.970 13.455 -36.667 1.00 12.48 214 ASN A O 1
ATOM 1348 N N . LEU A 1 181 ? -6.176 13.736 -36.264 1.00 12.07 215 LEU A N 1
ATOM 1349 C CA . LEU A 1 181 ? -6.309 12.542 -35.407 1.00 11.73 215 LEU A CA 1
ATOM 1350 C C . LEU A 1 181 ? -6.531 11.312 -36.263 1.00 12.14 215 LEU A C 1
ATOM 1351 O O . LEU A 1 181 ? -6.315 10.180 -35.814 1.00 10.73 215 LEU A O 1
ATOM 1356 N N . ILE A 1 182 ? -6.993 11.533 -37.488 1.00 12.20 216 ILE A N 1
ATOM 1357 C CA . ILE A 1 182 ? -7.316 10.423 -38.382 1.00 12.83 216 ILE A CA 1
ATOM 1358 C C . ILE A 1 182 ? -6.079 9.835 -39.037 1.00 13.64 216 ILE A C 1
ATOM 1359 O O . ILE A 1 182 ? -5.273 10.554 -39.631 1.00 14.72 216 ILE A O 1
ATOM 1364 N N . GLN A 1 183 ? -5.931 8.520 -38.922 1.00 13.20 217 GLN A N 1
ATOM 1365 C CA . GLN A 1 183 ? -4.875 7.799 -39.612 1.00 14.99 217 GLN A CA 1
ATOM 1366 C C . GLN A 1 183 ? -5.525 7.084 -40.787 1.00 17.57 217 GLN A C 1
ATOM 1367 O O . GLN A 1 183 ? -6.539 6.404 -40.633 1.00 14.82 217 GLN A O 1
ATOM 1373 N N . THR A 1 184 ? -4.941 7.260 -41.964 1.00 21.78 218 THR A N 1
ATOM 1374 C CA . THR A 1 184 ? -5.577 6.867 -43.217 1.00 27.50 218 THR A CA 1
ATOM 1375 C C . THR A 1 184 ? -4.538 6.265 -44.130 1.00 30.43 218 THR A C 1
ATOM 1376 O O . THR A 1 184 ? -3.601 6.958 -44.529 1.00 30.46 218 THR A O 1
ATOM 1380 N N . ARG A 1 185 ? -4.680 4.982 -44.456 1.00 33.93 219 ARG A N 1
ATOM 1381 C CA . ARG A 1 185 ? -3.791 4.379 -45.440 1.00 37.42 219 ARG A CA 1
ATOM 1382 C C . ARG A 1 185 ? -3.546 5.435 -46.500 1.00 38.92 219 ARG A C 1
ATOM 1383 O O . ARG A 1 185 ? -4.496 5.995 -47.057 1.00 39.89 219 ARG A O 1
ATOM 1391 N N . SER A 1 186 ? -2.280 5.729 -46.774 1.00 40.38 220 SER A N 1
ATOM 1392 C CA . SER A 1 186 ? -1.949 6.778 -47.740 1.00 41.12 220 SER A CA 1
ATOM 1393 C C . SER A 1 186 ? -2.771 6.673 -49.028 1.00 41.31 220 SER A C 1
ATOM 1394 O O . SER A 1 186 ? -2.769 7.592 -49.853 1.00 41.68 220 SER A O 1
ATOM 1397 N N . ASP A 1 187 ? -3.481 5.558 -49.188 1.00 41.22 221 ASP A N 1
ATOM 1398 C CA . ASP A 1 187 ? -4.398 5.381 -50.313 1.00 40.67 221 ASP A CA 1
ATOM 1399 C C . ASP A 1 187 ? -5.830 5.774 -49.946 1.00 39.96 221 ASP A C 1
ATOM 1400 O O . ASP A 1 187 ? -6.776 5.453 -50.671 1.00 39.74 221 ASP A O 1
ATOM 1405 N N . GLY A 1 188 ? -5.990 6.446 -48.808 1.00 38.43 222 GLY A N 1
ATOM 1406 C CA . GLY A 1 188 ? -7.274 7.066 -48.476 1.00 36.72 222 GLY A CA 1
ATOM 1407 C C . GLY A 1 188 ? -8.152 6.384 -47.440 1.00 34.82 222 GLY A C 1
ATOM 1408 O O . GLY A 1 188 ? -8.851 7.053 -46.684 1.00 35.27 222 GLY A O 1
ATOM 1409 N N . THR A 1 189 ? -8.140 5.058 -47.405 1.00 32.37 223 THR A N 1
ATOM 1410 C CA . THR A 1 189 ? -9.024 4.328 -46.502 1.00 30.23 223 THR A CA 1
ATOM 1411 C C . THR A 1 189 ? -8.695 4.640 -45.049 1.00 26.54 223 THR A C 1
ATOM 1412 O O . THR A 1 189 ? -7.540 4.589 -44.657 1.00 26.09 223 THR A O 1
ATOM 1416 N N . VAL A 1 190 ? -9.715 4.933 -44.249 1.00 23.97 224 VAL A N 1
ATOM 1417 C CA . VAL A 1 190 ? -9.479 5.209 -42.832 1.00 20.55 224 VAL A CA 1
ATOM 1418 C C . VAL A 1 190 ? -9.091 3.964 -42.021 1.00 18.33 224 VAL A C 1
ATOM 1419 O O . VAL A 1 190 ? -9.642 2.872 -42.217 1.00 17.70 224 VAL A O 1
ATOM 1423 N N . LEU A 1 191 ? -8.145 4.133 -41.098 1.00 15.63 225 LEU A N 1
ATOM 1424 C CA . LEU A 1 191 ? -7.736 3.051 -40.204 1.00 13.44 225 LEU A CA 1
ATOM 1425 C C . LEU A 1 191 ? -8.316 3.228 -38.802 1.00 11.95 225 LEU A C 1
ATOM 1426 O O . LEU A 1 191 ? -8.914 2.313 -38.224 1.00 10.02 225 LEU A O 1
ATOM 1431 N N . ARG A 1 192 ? -8.099 4.413 -38.244 1.00 9.99 226 ARG A N 1
ATOM 1432 C CA . ARG A 1 192 ? -8.527 4.715 -36.882 1.00 9.11 226 ARG A CA 1
ATOM 1433 C C . ARG A 1 192 ? -8.454 6.209 -36.688 1.00 8.80 226 ARG A C 1
ATOM 1434 O O . ARG A 1 192 ? -7.853 6.910 -37.496 1.00 10.46 226 ARG A O 1
ATOM 1442 N N . ALA A 1 193 ? -9.071 6.700 -35.628 1.00 7.92 227 ALA A N 1
ATOM 1443 C CA . ALA A 1 193 ? -8.811 8.063 -35.181 1.00 8.46 227 ALA A CA 1
ATOM 1444 C C . ALA A 1 193 ? -8.222 7.963 -33.791 1.00 8.03 227 ALA A C 1
ATOM 1445 O O . ALA A 1 193 ? -8.745 7.241 -32.942 1.00 8.85 227 ALA A O 1
ATOM 1447 N N . LEU A 1 194 ? -7.128 8.670 -33.555 1.00 6.92 228 LEU A N 1
ATOM 1448 C CA . LEU A 1 194 ? -6.525 8.695 -32.216 1.00 8.13 228 LEU A CA 1
ATOM 1449 C C . LEU A 1 194 ? -7.380 9.533 -31.272 1.00 8.29 228 LEU A C 1
ATOM 1450 O O . LEU A 1 194 ? -8.013 10.503 -31.689 1.00 7.76 228 LEU A O 1
ATOM 1455 N N . SER A 1 195 ? -7.395 9.175 -29.991 1.00 7.85 229 SER A N 1
ATOM 1456 C CA . SER A 1 195 ? -8.040 10.030 -28.988 1.00 8.33 229 SER A CA 1
ATOM 1457 C C . SER A 1 195 ? -7.223 11.304 -28.838 1.00 8.80 229 SER A C 1
ATOM 1458 O O . SER A 1 195 ? -6.043 11.339 -29.223 1.00 9.24 229 SER A O 1
ATOM 1461 N N . PRO A 1 196 ? -7.834 12.364 -28.290 1.00 8.57 230 PRO A N 1
ATOM 1462 C CA . PRO A 1 196 ? -7.115 13.638 -28.226 1.00 9.32 230 PRO A CA 1
ATOM 1463 C C . PRO A 1 196 ? -5.895 13.662 -27.318 1.00 11.02 230 PRO A C 1
ATOM 1464 O O . PRO A 1 196 ? -4.996 14.481 -27.531 1.00 12.24 230 PRO A O 1
ATOM 1468 N N . LEU A 1 197 ? -5.834 12.798 -26.317 1.00 10.94 231 LEU A N 1
ATOM 1469 C CA . LEU A 1 197 ? -4.575 12.668 -25.564 1.00 12.18 231 LEU A CA 1
ATOM 1470 C C . LEU A 1 197 ? -3.421 12.392 -26.526 1.00 13.35 231 LEU A C 1
ATOM 1471 O O . LEU A 1 197 ? -2.366 13.040 -26.465 1.00 13.39 231 LEU A O 1
ATOM 1476 N N . TYR A 1 198 ? -3.633 11.429 -27.410 1.00 10.70 232 TYR A N 1
ATOM 1477 C CA . TYR A 1 198 ? -2.601 11.046 -28.365 1.00 11.15 232 TYR A CA 1
ATOM 1478 C C . TYR A 1 198 ? -2.475 12.077 -29.482 1.00 12.71 232 TYR A C 1
ATOM 1479 O O . TYR A 1 198 ? -1.405 12.220 -30.070 1.00 13.89 232 TYR A O 1
ATOM 1488 N N . GLY A 1 199 ? -3.555 12.820 -29.732 1.00 12.34 233 GLY A N 1
ATOM 1489 C CA . GLY A 1 199 ? -3.518 14.016 -30.603 1.00 14.00 233 GLY A CA 1
ATOM 1490 C C . GLY A 1 199 ? -2.553 15.076 -30.081 1.00 14.09 233 GLY A C 1
ATOM 1491 O O . GLY A 1 199 ? -1.801 15.680 -30.852 1.00 13.90 233 GLY A O 1
ATOM 1492 N N . VAL A 1 200 ? -2.542 15.299 -28.769 1.00 13.37 234 VAL A N 1
ATOM 1493 C CA . VAL A 1 200 ? -1.568 16.229 -28.185 1.00 13.57 234 VAL A CA 1
ATOM 1494 C C . VAL A 1 200 ? -0.133 15.716 -28.357 1.00 13.33 234 VAL A C 1
ATOM 1495 O O . VAL A 1 200 ? 0.773 16.472 -28.740 1.00 14.31 234 VAL A O 1
ATOM 1499 N N . GLU A 1 201 ? 0.068 14.436 -28.079 1.00 12.63 235 GLU A N 1
ATOM 1500 C CA . GLU A 1 201 ? 1.375 13.801 -28.223 1.00 12.42 235 GLU A CA 1
ATOM 1501 C C . GLU A 1 201 ? 1.919 13.900 -29.657 1.00 12.03 235 GLU A C 1
ATOM 1502 O O . GLU A 1 201 ? 3.124 14.110 -29.861 1.00 13.08 235 GLU A O 1
ATOM 1508 N N . THR A 1 202 ? 1.046 13.744 -30.648 1.00 10.25 236 THR A N 1
ATOM 1509 C CA . THR A 1 202 ? 1.503 13.721 -32.050 1.00 9.71 236 THR A CA 1
ATOM 1510 C C . THR A 1 202 ? 1.578 15.105 -32.655 1.00 9.72 236 THR A C 1
ATOM 1511 O O . THR A 1 202 ? 2.058 15.263 -33.785 1.00 10.46 236 THR A O 1
ATOM 1515 N N . GLY A 1 203 ? 1.086 16.101 -31.926 1.00 9.63 237 GLY A N 1
ATOM 1516 C CA . GLY A 1 203 ? 1.065 17.472 -32.438 1.00 10.48 237 GLY A CA 1
ATOM 1517 C C . GLY A 1 203 ? -0.172 17.811 -33.248 1.00 10.85 237 GLY A C 1
ATOM 1518 O O . GLY A 1 203 ? -0.278 18.917 -33.803 1.00 11.28 237 GLY A O 1
ATOM 1519 N N . ALA A 1 204 ? -1.132 16.881 -33.313 1.00 10.70 238 ALA A N 1
ATOM 1520 C CA . ALA A 1 204 ? -2.433 17.162 -33.933 1.00 11.91 238 ALA A CA 1
ATOM 1521 C C . ALA A 1 204 ? -3.168 18.294 -33.215 1.00 12.98 238 ALA A C 1
ATOM 1522 O O . ALA A 1 204 ? -3.798 19.132 -33.859 1.00 14.45 238 ALA A O 1
ATOM 1524 N N . LEU A 1 205 ? -3.097 18.315 -31.884 1.00 12.90 239 LEU A N 1
ATOM 1525 C CA . LEU A 1 205 ? -3.698 19.385 -31.089 1.00 14.22 239 LEU A CA 1
ATOM 1526 C C . LEU A 1 205 ? -2.641 20.029 -30.203 1.00 14.15 239 LEU A C 1
ATOM 1527 O O . LEU A 1 205 ? -1.738 19.341 -29.720 1.00 15.97 239 LEU A O 1
ATOM 1532 N N . PRO A 1 206 ? -2.757 21.349 -29.969 1.00 15.07 240 PRO A N 1
ATOM 1533 C CA . PRO A 1 206 ? -1.793 22.056 -29.120 1.00 15.86 240 PRO A CA 1
ATOM 1534 C C . PRO A 1 206 ? -2.039 21.856 -27.631 1.00 15.91 240 PRO A C 1
ATOM 1535 O O . PRO A 1 206 ? -3.164 21.592 -27.225 1.00 16.02 240 PRO A O 1
ATOM 1539 N N . ALA A 1 207 ? -0.984 21.963 -26.825 1.00 15.93 241 ALA A N 1
ATOM 1540 C CA . ALA A 1 207 ? -1.115 21.848 -25.369 1.00 16.63 241 ALA A CA 1
ATOM 1541 C C . ALA A 1 207 ? -2.089 22.872 -24.802 1.00 16.65 241 ALA A C 1
ATOM 1542 O O . ALA A 1 207 ? -2.619 22.685 -23.696 1.00 15.64 241 ALA A O 1
ATOM 1544 N N . SER A 1 208 ? -2.313 23.943 -25.562 1.00 16.97 242 SER A N 1
ATOM 1545 C CA . SER A 1 208 ? -3.132 25.084 -25.135 1.00 17.07 242 SER A CA 1
ATOM 1546 C C . SER A 1 208 ? -4.597 25.054 -25.591 1.00 17.04 242 SER A C 1
ATOM 1547 O O . SER A 1 208 ? -5.322 26.031 -25.411 1.00 17.54 242 SER A O 1
ATOM 1550 N N . VAL A 1 209 ? -5.055 23.948 -26.169 1.00 16.48 243 VAL A N 1
ATOM 1551 C CA . VAL A 1 209 ? -6.352 23.978 -26.855 1.00 16.73 243 VAL A CA 1
ATOM 1552 C C . VAL A 1 209 ? -7.520 24.316 -25.900 1.00 16.06 243 VAL A C 1
ATOM 1553 O O . VAL A 1 209 ? -8.507 24.942 -26.303 1.00 17.09 243 VAL A O 1
ATOM 1557 N N . MET A 1 210 ? -7.385 23.934 -24.637 1.00 16.28 244 MET A N 1
ATOM 1558 C CA . MET A 1 210 ? -8.433 24.186 -23.648 1.00 17.91 244 MET A CA 1
ATOM 1559 C C . MET A 1 210 ? -8.148 25.381 -22.747 1.00 17.73 244 MET A C 1
ATOM 1560 O O . MET A 1 210 ? -8.816 25.553 -21.718 1.00 16.36 244 MET A O 1
ATOM 1565 N N . ASP A 1 211 ? -7.153 26.189 -23.098 1.00 16.88 245 ASP A N 1
ATOM 1566 C CA . ASP A 1 211 ? -6.689 27.227 -22.172 1.00 17.23 245 ASP A CA 1
ATOM 1567 C C . ASP A 1 211 ? -7.764 28.265 -21.877 1.00 16.97 245 ASP A C 1
ATOM 1568 O O . ASP A 1 211 ? -7.931 28.668 -20.730 1.00 16.00 245 ASP A O 1
ATOM 1573 N N . ASP A 1 212 ? -8.487 28.693 -22.907 1.00 16.49 246 ASP A N 1
ATOM 1574 C CA . ASP A 1 212 ? -9.508 29.733 -22.717 1.00 17.49 246 ASP A CA 1
ATOM 1575 C C . ASP A 1 212 ? -10.602 29.256 -21.746 1.00 15.60 246 ASP A C 1
ATOM 1576 O O . ASP A 1 212 ? -10.978 29.976 -20.808 1.00 14.14 246 ASP A O 1
ATOM 1581 N N . TYR A 1 213 ? -11.098 28.034 -21.955 1.00 13.81 247 TYR A N 1
ATOM 1582 C CA . TYR A 1 213 ? -12.082 27.459 -21.045 1.00 13.10 247 TYR A CA 1
ATOM 1583 C C . TYR A 1 213 ? -11.521 27.284 -19.628 1.00 11.93 247 TYR A C 1
ATOM 1584 O O . TYR A 1 213 ? -12.169 27.640 -18.649 1.00 12.39 247 TYR A O 1
ATOM 1593 N N . ILE A 1 214 ? -10.308 26.753 -19.515 1.00 11.04 248 ILE A N 1
ATOM 1594 C CA . ILE A 1 214 ? -9.704 26.547 -18.205 1.00 11.74 248 ILE A CA 1
ATOM 1595 C C . ILE A 1 214 ? -9.548 27.853 -17.430 1.00 11.86 248 ILE A C 1
ATOM 1596 O O . ILE A 1 214 ? -9.779 27.902 -16.224 1.00 12.57 248 ILE A O 1
ATOM 1601 N N . ASN A 1 215 ? -9.155 28.912 -18.131 1.00 12.38 249 ASN A N 1
ATOM 1602 C CA . ASN A 1 215 ? -9.013 30.214 -17.494 1.00 14.42 249 ASN A CA 1
ATOM 1603 C C . ASN A 1 215 ? -10.362 30.714 -16.996 1.00 12.59 249 ASN A C 1
ATOM 1604 O O . ASN A 1 215 ? -10.443 31.313 -15.925 1.00 12.89 249 ASN A O 1
ATOM 1609 N N . ARG A 1 216 ? -11.424 30.465 -17.759 1.00 12.33 250 ARG A N 1
ATOM 1610 C CA . ARG A 1 216 ? -12.750 30.884 -17.311 1.00 11.88 250 ARG A CA 1
ATOM 1611 C C . ARG A 1 216 ? -13.182 30.134 -16.055 1.00 11.90 250 ARG A C 1
ATOM 1612 O O . ARG A 1 216 ? -13.799 30.710 -15.166 1.00 11.87 250 ARG A O 1
ATOM 1620 N N . VAL A 1 217 ? -12.836 28.852 -15.976 1.00 11.01 251 VAL A N 1
ATOM 1621 C CA . V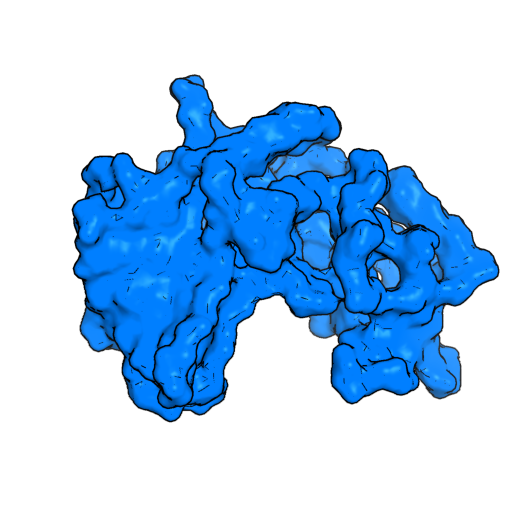AL A 1 217 ? -13.153 28.072 -14.787 1.00 11.70 251 VAL A CA 1
ATOM 1622 C C . VAL A 1 217 ? -12.396 28.620 -13.581 1.00 11.73 251 VAL A C 1
ATOM 1623 O O . VAL A 1 217 ? -12.953 28.802 -12.497 1.00 11.69 251 VAL A O 1
ATOM 1627 N N . TRP A 1 218 ? -11.114 28.884 -13.767 1.00 12.32 252 TRP A N 1
ATOM 1628 C CA . TRP A 1 218 ? -10.305 29.410 -12.678 1.00 14.66 252 TRP A CA 1
ATOM 1629 C C . TRP A 1 218 ? -10.779 30.754 -12.205 1.00 13.89 252 TRP A C 1
ATOM 1630 O O . TRP A 1 218 ? -10.871 30.979 -11.011 1.00 13.39 252 TRP A O 1
ATOM 1641 N N . ASN A 1 219 ? -11.192 31.601 -13.137 1.00 13.89 253 ASN A N 1
ATOM 1642 C CA . ASN A 1 219 ? -11.772 32.872 -12.724 1.00 13.85 253 ASN A CA 1
ATOM 1643 C C . ASN A 1 219 ? -13.061 32.669 -11.932 1.00 13.27 253 ASN A C 1
ATOM 1644 O O . ASN A 1 219 ? -13.245 33.245 -10.870 1.00 13.79 253 ASN A O 1
ATOM 1649 N N . LYS A 1 220 ? -13.973 31.854 -12.446 1.00 12.25 254 LYS A N 1
ATOM 1650 C CA . LYS A 1 220 ? -15.236 31.653 -11.758 1.00 12.41 254 LYS A CA 1
ATOM 1651 C C . LYS A 1 220 ? -15.038 31.196 -10.314 1.00 12.34 254 LYS A C 1
ATOM 1652 O O . LYS A 1 220 ? -15.669 31.710 -9.388 1.00 13.28 254 LYS A O 1
ATOM 1658 N N . TYR A 1 221 ? -14.136 30.243 -10.114 1.00 11.43 255 TYR A N 1
ATOM 1659 C CA . TYR A 1 221 ? -14.029 29.635 -8.801 1.00 11.64 255 TYR A CA 1
ATOM 1660 C C . TYR A 1 221 ? -13.009 30.312 -7.902 1.00 12.80 255 TYR A C 1
ATOM 1661 O O . TYR A 1 221 ? -12.669 29.809 -6.828 1.00 11.69 255 TYR A O 1
ATOM 1670 N N . THR A 1 222 ? -12.581 31.500 -8.332 1.00 13.12 256 THR A N 1
ATOM 1671 C CA . THR A 1 222 ? -11.875 32.433 -7.459 1.00 15.16 256 THR A CA 1
ATOM 1672 C C . THR A 1 222 ? -12.895 33.142 -6.574 1.00 15.99 256 THR A C 1
ATOM 1673 O O . THR A 1 222 ? -12.622 33.401 -5.405 1.00 16.95 256 THR A O 1
ATOM 1677 N N . GLY A 1 223 ? -14.088 33.400 -7.114 1.00 16.89 257 GLY A N 1
ATOM 1678 C CA . GLY A 1 223 ? -15.120 34.160 -6.400 1.00 18.29 257 GLY A CA 1
ATOM 1679 C C . GLY A 1 223 ? -16.312 33.393 -5.864 1.00 18.87 257 GLY A C 1
ATOM 1680 O O . GLY A 1 223 ? -17.192 33.975 -5.214 1.00 19.35 257 GLY A O 1
ATOM 1681 N N . THR A 1 224 ? -16.355 32.085 -6.123 1.00 16.64 258 THR A N 1
ATOM 1682 C CA . THR A 1 224 ? -17.453 31.257 -5.651 1.00 16.90 258 THR A CA 1
ATOM 1683 C C . THR A 1 224 ? -16.982 29.807 -5.525 1.00 15.85 258 THR A C 1
ATOM 1684 O O . THR A 1 224 ? -15.991 29.433 -6.147 1.00 14.75 258 THR A O 1
ATOM 1688 N N . ASP A 1 225 ? -17.667 29.026 -4.687 1.00 15.33 259 ASP A N 1
ATOM 1689 C CA . ASP A 1 225 ? -17.215 27.679 -4.356 1.00 16.02 259 ASP A CA 1
ATOM 1690 C C . ASP A 1 225 ? -17.545 26.690 -5.464 1.00 14.51 259 ASP A C 1
ATOM 1691 O O . ASP A 1 225 ? -18.608 26.755 -6.094 1.00 13.59 259 ASP A O 1
ATOM 1696 N N . LEU A 1 226 ? -16.620 25.765 -5.683 1.00 12.66 260 LEU A N 1
ATOM 1697 C CA . LEU A 1 226 ? -16.883 24.575 -6.483 1.00 13.07 260 LEU A CA 1
ATOM 1698 C C . LEU A 1 226 ? -17.089 23.399 -5.530 1.00 12.89 260 LEU A C 1
ATOM 1699 O O . LEU A 1 226 ? -16.173 23.021 -4.798 1.00 15.11 260 LEU A O 1
ATOM 1704 N N . ILE A 1 227 ? -18.292 22.826 -5.522 1.00 11.68 261 ILE A N 1
ATOM 1705 C CA . ILE A 1 227 ? -18.611 21.761 -4.578 1.00 12.04 261 ILE A CA 1
ATOM 1706 C C . ILE A 1 227 ? -18.504 20.411 -5.274 1.00 12.05 261 ILE A C 1
ATOM 1707 O O . ILE A 1 227 ? -19.131 20.199 -6.298 1.00 12.25 261 ILE A O 1
ATOM 1712 N N . VAL A 1 228 ? -17.682 19.521 -4.724 1.00 11.69 262 VAL A N 1
ATOM 1713 C CA . VAL A 1 228 ? -17.477 18.194 -5.305 1.00 10.79 262 VAL A CA 1
ATOM 1714 C C . VAL A 1 228 ? -17.947 17.132 -4.308 1.00 11.19 262 VAL A C 1
ATOM 1715 O O . VAL A 1 228 ? -17.491 17.092 -3.163 1.00 11.27 262 VAL A O 1
ATOM 1719 N N . THR A 1 229 ? -18.880 16.288 -4.748 1.00 12.12 263 THR A N 1
ATOM 1720 C CA . THR A 1 229 ? -19.362 15.169 -3.935 1.00 13.72 263 THR A CA 1
ATOM 1721 C C . THR A 1 229 ? -19.040 13.890 -4.697 1.00 13.87 263 THR A C 1
ATOM 1722 O O . THR A 1 229 ? -19.865 13.417 -5.469 1.00 15.90 263 THR A O 1
ATOM 1726 N N . PRO A 1 230 ? -17.835 13.337 -4.482 1.00 14.18 264 PRO A N 1
ATOM 1727 C CA . PRO A 1 230 ? -17.280 12.395 -5.466 1.00 14.80 264 PRO A CA 1
ATOM 1728 C C . PRO A 1 230 ? -17.607 10.934 -5.215 1.00 16.21 264 PRO A C 1
ATOM 1729 O O . PRO A 1 230 ? -17.070 10.058 -5.915 1.00 18.58 264 PRO A O 1
ATOM 1733 N N . PHE A 1 231 ? -18.448 10.666 -4.217 1.00 15.82 265 PHE A N 1
ATOM 1734 C CA . PHE A 1 231 ? -18.854 9.302 -3.903 1.00 17.69 265 PHE A CA 1
ATOM 1735 C C . PHE A 1 231 ? -20.336 9.135 -4.154 1.00 18.89 265 PHE A C 1
ATOM 1736 O O . PHE A 1 231 ? -21.179 9.641 -3.409 1.00 19.51 265 PHE A O 1
ATOM 1744 N N . ALA A 1 232 ? -20.654 8.412 -5.218 1.00 21.09 266 ALA A N 1
ATOM 1745 C CA . ALA A 1 232 ? -22.032 8.261 -5.645 1.00 23.15 266 ALA A CA 1
ATOM 1746 C C . ALA A 1 232 ? -22.934 7.701 -4.541 1.00 23.97 266 ALA A C 1
ATOM 1747 O O . ALA A 1 232 ? -24.118 8.018 -4.487 1.00 26.02 266 ALA A O 1
ATOM 1749 N N . ASP A 1 233 ? -22.384 6.889 -3.641 1.00 24.33 267 ASP A N 1
ATOM 1750 C CA . ASP A 1 233 ? -23.207 6.313 -2.571 1.00 24.14 267 ASP A CA 1
ATOM 1751 C C . ASP A 1 233 ? -23.116 7.058 -1.237 1.00 22.32 267 ASP A C 1
ATOM 1752 O O . ASP A 1 233 ? -23.804 6.707 -0.272 1.00 21.54 267 ASP A O 1
ATOM 1757 N N . ARG A 1 234 ? -22.278 8.089 -1.181 1.00 19.76 268 ARG A N 1
ATOM 1758 C CA . ARG A 1 234 ? -22.167 8.924 0.024 1.00 18.38 268 ARG A CA 1
ATOM 1759 C C . ARG A 1 234 ? -22.399 10.402 -0.318 1.00 15.78 268 ARG A C 1
ATOM 1760 O O . ARG A 1 234 ? -21.459 11.205 -0.306 1.00 14.02 268 ARG A O 1
ATOM 1768 N N . PRO A 1 235 ? -23.655 10.773 -0.604 1.00 15.11 269 PRO A N 1
ATOM 1769 C CA . PRO A 1 235 ? -23.956 12.120 -1.091 1.00 14.74 269 PRO A CA 1
ATOM 1770 C C . PRO A 1 235 ? -23.643 13.225 -0.088 1.00 14.01 269 PRO A C 1
ATOM 1771 O O . PRO A 1 235 ? -23.554 14.379 -0.479 1.00 14.26 269 PRO A O 1
ATOM 1775 N N . ASP A 1 236 ? -23.476 12.891 1.187 1.00 13.53 270 ASP A N 1
ATOM 1776 C CA . ASP A 1 236 ? -23.188 13.929 2.178 1.00 12.98 270 ASP A CA 1
ATOM 1777 C C . ASP A 1 236 ? -21.712 14.285 2.320 1.00 12.97 270 ASP A C 1
ATOM 1778 O O . ASP A 1 236 ? -21.368 15.235 3.028 1.00 13.69 270 ASP A O 1
ATOM 1783 N N . VAL A 1 237 ? -20.843 13.508 1.681 1.00 12.15 271 VAL A N 1
ATOM 1784 C CA . VAL A 1 237 ? -19.401 13.755 1.769 1.00 11.71 271 VAL A CA 1
ATOM 1785 C C . VAL A 1 237 ? -19.034 14.749 0.687 1.00 12.25 271 VAL A C 1
ATOM 1786 O O . VAL A 1 237 ? -19.094 14.418 -0.520 1.00 12.31 271 VAL A O 1
ATOM 1790 N N . ARG A 1 238 ? -18.683 15.968 1.100 1.00 13.52 272 ARG A N 1
ATOM 1791 C CA . ARG A 1 238 ? -18.454 17.071 0.161 1.00 15.63 272 ARG A CA 1
ATOM 1792 C C . ARG A 1 238 ? -17.106 17.731 0.383 1.00 14.90 272 ARG A C 1
ATOM 1793 O O . ARG A 1 238 ? -16.599 17.790 1.506 1.00 14.44 272 ARG A O 1
ATOM 1801 N N . TYR A 1 239 ? -16.520 18.214 -0.705 1.00 13.27 273 TYR A N 1
ATOM 1802 C CA . TYR A 1 239 ? -15.274 18.964 -0.632 1.00 13.15 273 TYR A CA 1
ATOM 1803 C C . TYR A 1 239 ? -15.509 20.299 -1.338 1.00 13.73 273 TYR A C 1
ATOM 1804 O O . TYR A 1 239 ? -16.133 20.353 -2.401 1.00 14.29 273 TYR A O 1
ATOM 1813 N N . THR A 1 240 ? -15.008 21.372 -0.739 1.00 13.36 274 THR A N 1
ATOM 1814 C CA . THR A 1 240 ? -15.244 22.717 -1.241 1.00 13.69 274 THR A CA 1
ATOM 1815 C C . THR A 1 240 ? -13.979 23.262 -1.879 1.00 12.87 274 THR A C 1
ATOM 1816 O O . THR A 1 240 ? -12.942 23.389 -1.224 1.00 11.55 274 THR A O 1
ATOM 1820 N N . GLY A 1 241 ? -14.072 23.617 -3.158 1.00 11.68 275 GLY A N 1
ATOM 1821 C CA . GLY A 1 241 ? -12.904 24.133 -3.865 1.00 12.52 275 GLY A CA 1
ATOM 1822 C C . GLY A 1 241 ? -12.996 25.622 -4.130 1.00 12.01 275 GLY A C 1
ATOM 1823 O O . GLY A 1 241 ? -14.051 26.131 -4.482 1.00 12.52 275 GLY A O 1
ATOM 1824 N N . ARG A 1 242 ? -11.876 26.314 -3.953 1.00 12.24 276 ARG A N 1
ATOM 1825 C CA . ARG A 1 242 ? -11.797 27.734 -4.263 1.00 13.16 276 ARG A CA 1
ATOM 1826 C C . ARG A 1 242 ? -10.388 28.030 -4.745 1.00 12.51 276 ARG A C 1
ATOM 1827 O O . ARG A 1 242 ? -9.415 27.521 -4.180 1.00 12.74 276 ARG A O 1
ATOM 1835 N N . VAL A 1 243 ? -10.281 28.855 -5.780 1.00 12.22 277 VAL A N 1
ATOM 1836 C CA . VAL A 1 243 ? -8.982 29.269 -6.311 1.00 12.76 277 VAL A CA 1
ATOM 1837 C C . VAL A 1 243 ? -8.430 30.463 -5.531 1.00 14.21 277 VAL A C 1
ATOM 1838 O O . VAL A 1 243 ? -9.127 31.464 -5.346 1.00 14.21 277 VAL A O 1
ATOM 1842 N N . SER A 1 244 ? -7.196 30.342 -5.055 1.00 15.67 278 SER A N 1
ATOM 1843 C CA . SER A 1 244 ? -6.479 31.486 -4.478 1.00 17.12 278 SER A CA 1
ATOM 1844 C C . SER A 1 244 ? -5.001 31.354 -4.799 1.00 18.07 278 SER A C 1
ATOM 1845 O O . SER A 1 244 ? -4.437 30.264 -4.726 1.00 17.62 278 SER A O 1
ATOM 1848 N N . GLY A 1 245 ? -4.378 32.455 -5.214 1.00 18.98 279 GLY A N 1
ATOM 1849 C CA . GLY A 1 245 ? -2.976 32.399 -5.609 1.00 19.73 279 GLY A CA 1
ATOM 1850 C C . GLY A 1 245 ? -2.763 31.498 -6.811 1.00 19.71 279 GLY A C 1
ATOM 1851 O O . GLY A 1 245 ? -1.697 30.889 -6.972 1.00 20.32 279 GLY A O 1
ATOM 1852 N N . GLY A 1 246 ? -3.793 31.398 -7.646 1.00 19.50 280 GLY A N 1
ATOM 1853 C CA . GLY A 1 246 ? -3.717 30.641 -8.893 1.00 18.22 280 GLY A CA 1
ATOM 1854 C C . GLY A 1 246 ? -3.905 29.147 -8.718 1.00 17.04 280 GLY A C 1
ATOM 1855 O O . GLY A 1 246 ? -3.780 28.390 -9.676 1.00 17.12 280 GLY A O 1
ATOM 1856 N N . VAL A 1 247 ? -4.212 28.727 -7.493 1.00 16.33 281 VAL A N 1
ATOM 1857 C CA . VAL A 1 247 ? -4.320 27.294 -7.174 1.00 14.63 281 VAL A CA 1
ATOM 1858 C C . VAL A 1 247 ? -5.726 26.955 -6.684 1.00 12.84 281 VAL A C 1
ATOM 1859 O O . VAL A 1 247 ? -6.284 27.643 -5.834 1.00 13.71 281 VAL A O 1
ATOM 1863 N N . LEU A 1 248 ? -6.296 25.883 -7.222 1.00 11.21 282 LEU A N 1
ATOM 1864 C CA . LEU A 1 248 ? -7.607 25.416 -6.788 1.00 10.62 282 LEU A CA 1
ATOM 1865 C C . LEU A 1 248 ? -7.431 24.524 -5.569 1.00 11.07 282 LEU A C 1
ATOM 1866 O O . LEU A 1 248 ? -6.877 23.432 -5.686 1.00 11.54 282 LEU A O 1
ATOM 1871 N N . ARG A 1 249 ? -7.877 24.987 -4.400 1.00 10.30 283 ARG A N 1
ATOM 1872 C CA . ARG A 1 249 ? -7.640 24.267 -3.145 1.00 10.71 283 ARG A CA 1
ATOM 1873 C C . ARG A 1 249 ? -8.940 23.695 -2.614 1.00 10.85 283 ARG A C 1
ATOM 1874 O O . ARG A 1 249 ? -9.945 24.408 -2.517 1.00 11.14 283 ARG A O 1
ATOM 1882 N N . PHE A 1 250 ? -8.935 22.404 -2.279 1.00 10.75 284 PHE A N 1
ATOM 1883 C CA . PHE A 1 250 ? -10.127 21.759 -1.724 1.00 10.62 284 PHE A CA 1
ATOM 1884 C C . PHE A 1 250 ? -10.029 21.541 -0.226 1.00 11.90 284 PHE A C 1
ATOM 1885 O O . PHE A 1 250 ? -9.024 21.032 0.261 1.00 12.49 284 PHE A O 1
ATOM 1893 N N . THR A 1 251 ? -11.081 21.932 0.481 1.00 12.70 285 THR A N 1
ATOM 1894 C CA . THR A 1 251 ? -11.181 21.692 1.920 1.00 15.22 285 THR A CA 1
ATOM 1895 C C . THR A 1 251 ? -12.265 20.667 2.220 1.00 15.61 285 THR A C 1
ATOM 1896 O O . THR A 1 251 ? -13.280 20.605 1.523 1.00 15.31 285 THR A O 1
ATOM 1900 N N . ASP A 1 252 ? -12.052 19.864 3.260 1.00 16.44 286 ASP A N 1
ATOM 1901 C CA . ASP A 1 252 ? -13.059 18.891 3.675 1.00 17.79 286 ASP A CA 1
ATOM 1902 C C . ASP A 1 252 ? -13.947 19.460 4.786 1.00 19.83 286 ASP A C 1
ATOM 1903 O O . ASP A 1 252 ? -13.797 20.608 5.185 1.00 19.48 286 ASP A O 1
ATOM 1908 N N . GLY A 1 253 ? -14.894 18.655 5.253 1.00 21.06 287 GLY A N 1
ATOM 1909 C CA . GLY A 1 253 ? -15.829 19.112 6.270 1.00 24.37 287 GLY A CA 1
ATOM 1910 C C . GLY A 1 253 ? -15.121 19.719 7.469 1.00 25.94 287 GLY A C 1
ATOM 1911 O O . GLY A 1 253 ? -15.599 20.692 8.053 1.00 27.60 287 GLY A O 1
ATOM 1912 N N . SER A 1 254 ? -13.973 19.155 7.835 1.00 26.94 288 SER A N 1
ATOM 1913 C CA . SER A 1 254 ? -13.289 19.565 9.066 1.00 28.01 288 SER A CA 1
ATOM 1914 C C . SER A 1 254 ? -12.559 20.890 8.912 1.00 27.44 288 SER A C 1
ATOM 1915 O O . SER A 1 254 ? -12.108 21.476 9.898 1.00 28.48 288 SER A O 1
ATOM 1918 N N . GLY A 1 255 ? -12.432 21.354 7.671 1.00 25.87 289 GLY A N 1
ATOM 1919 C CA . GLY A 1 255 ? -11.776 22.622 7.385 1.00 25.00 289 GLY A CA 1
ATOM 1920 C C . GLY A 1 255 ? -10.356 22.503 6.855 1.00 23.61 289 GLY A C 1
ATOM 1921 O O . GLY A 1 255 ? -9.755 23.507 6.465 1.00 25.53 289 GLY A O 1
ATOM 1922 N N . ALA A 1 256 ? -9.827 21.280 6.825 1.00 21.82 290 ALA A N 1
ATOM 1923 C CA . ALA A 1 256 ? -8.468 21.031 6.333 1.00 19.66 290 ALA A CA 1
ATOM 1924 C C . ALA A 1 256 ? -8.403 21.125 4.811 1.00 18.04 290 ALA A C 1
ATOM 1925 O O . ALA A 1 256 ? -9.314 20.664 4.127 1.00 17.60 290 ALA A O 1
ATOM 1927 N N . VAL A 1 257 ? -7.332 21.717 4.290 1.00 16.85 291 VAL A N 1
ATOM 1928 C CA . VAL A 1 257 ? -7.059 21.616 2.853 1.00 16.66 291 VAL A CA 1
ATOM 1929 C C . VAL A 1 257 ? -6.505 20.222 2.581 1.00 16.06 291 VAL A C 1
ATOM 1930 O O . VAL A 1 257 ? -5.452 19.846 3.105 1.00 16.89 291 VAL A O 1
ATOM 1934 N N . VAL A 1 258 ? -7.201 19.464 1.737 1.00 14.34 292 VAL A N 1
ATOM 1935 C CA . VAL A 1 258 ? -6.867 18.057 1.530 1.00 13.90 292 VAL A CA 1
ATOM 1936 C C . VAL A 1 258 ? -6.160 17.748 0.213 1.00 12.40 292 VAL A C 1
ATOM 1937 O O . VAL A 1 258 ? -5.472 16.732 0.114 1.00 13.04 292 VAL A O 1
ATOM 1941 N N . THR A 1 259 ? -6.342 18.602 -0.792 1.00 11.69 293 THR A N 1
ATOM 1942 C CA . THR A 1 259 ? -5.670 18.426 -2.083 1.00 11.58 293 THR A CA 1
ATOM 1943 C C . THR A 1 259 ? -5.736 19.757 -2.834 1.00 10.57 293 THR A C 1
ATOM 1944 O O . THR A 1 259 ? -6.635 20.566 -2.575 1.00 11.18 293 THR A O 1
ATOM 1948 N N . THR A 1 260 ? -4.768 20.001 -3.714 1.00 9.72 294 THR A N 1
ATOM 1949 C CA . THR A 1 260 ? -4.727 21.245 -4.494 1.00 11.49 294 THR A CA 1
ATOM 1950 C C . THR A 1 260 ? -4.433 20.955 -5.962 1.00 11.32 294 THR A C 1
ATOM 1951 O O . THR A 1 260 ? -3.732 19.998 -6.284 1.00 12.34 294 THR A O 1
ATOM 1955 N N . PHE A 1 261 ? -4.975 21.784 -6.853 1.00 10.88 295 PHE A N 1
ATOM 1956 C CA . PHE A 1 261 ? -4.756 21.596 -8.293 1.00 11.19 295 PHE A CA 1
ATOM 1957 C C . PHE A 1 261 ? -4.152 22.835 -8.932 1.00 11.55 295 PHE A C 1
ATOM 1958 O O . PHE A 1 261 ? -4.614 23.950 -8.676 1.00 12.25 295 PHE A O 1
ATOM 1966 N N . GLN A 1 262 ? -3.127 22.637 -9.758 1.00 11.62 296 GLN A N 1
ATOM 1967 C CA . GLN A 1 262 ? -2.576 23.711 -10.573 1.00 12.94 296 GLN A CA 1
ATOM 1968 C C . GLN A 1 262 ? -3.429 23.791 -11.831 1.00 12.36 296 GLN A C 1
ATOM 1969 O O . GLN A 1 262 ? -4.124 22.841 -12.171 1.00 11.96 296 GLN A O 1
ATOM 1975 N N . LYS A 1 263 ? -3.382 24.923 -12.524 1.00 11.99 297 LYS A N 1
ATOM 1976 C CA . LYS A 1 263 ? -4.127 25.053 -13.764 1.00 13.36 297 LYS A CA 1
ATOM 1977 C C . LYS A 1 263 ? -3.692 23.962 -14.743 1.00 13.26 297 LYS A C 1
ATOM 1978 O O . LYS A 1 263 ? -2.515 23.861 -15.065 1.00 13.79 297 LYS A O 1
ATOM 1984 N N . PRO A 1 264 ? -4.640 23.127 -15.205 1.00 12.10 298 PRO A N 1
ATOM 1985 C CA . PRO A 1 264 ? -4.278 22.025 -16.096 1.00 11.77 298 PRO A CA 1
ATOM 1986 C C . PRO A 1 264 ? -4.052 22.453 -17.555 1.00 12.49 298 PRO A C 1
ATOM 1987 O O . PRO A 1 264 ? -4.395 23.580 -17.931 1.00 13.30 298 PRO A O 1
ATOM 1991 N N . ASP A 1 265 ? -3.455 21.554 -18.338 1.00 12.88 299 ASP A N 1
ATOM 1992 C CA . ASP A 1 265 ? -3.272 21.749 -19.783 1.00 13.11 299 ASP A CA 1
ATOM 1993 C C . ASP A 1 265 ? -4.027 20.668 -20.556 1.00 13.03 299 ASP A C 1
ATOM 1994 O O . ASP A 1 265 ? -4.810 19.909 -19.981 1.00 10.77 299 ASP A O 1
ATOM 1999 N N . ALA A 1 266 ? -3.797 20.596 -21.863 1.00 12.64 300 ALA A N 1
ATOM 2000 C CA . ALA A 1 266 ? -4.607 19.698 -22.678 1.00 12.13 300 ALA A CA 1
ATOM 2001 C C . ALA A 1 266 ? -4.319 18.226 -22.403 1.00 12.10 300 ALA A C 1
ATOM 2002 O O . ALA A 1 266 ? -5.248 17.436 -22.286 1.00 12.31 300 ALA A O 1
ATOM 2004 N N . SER A 1 267 ? -3.048 17.848 -22.313 1.00 11.80 301 SER A N 1
ATOM 2005 C CA . SER A 1 267 ? -2.724 16.462 -21.992 1.00 11.02 301 SER A CA 1
ATOM 2006 C C . SER A 1 267 ? -3.326 16.074 -20.652 1.00 11.46 301 SER A C 1
ATOM 2007 O O . SER A 1 267 ? -3.844 14.975 -20.505 1.00 10.41 301 SER A O 1
ATOM 2010 N N . SER A 1 268 ? -3.250 16.973 -19.680 1.00 11.35 302 SER A N 1
ATOM 2011 C CA . SER A 1 268 ? -3.768 16.653 -18.352 1.00 10.53 302 SER A CA 1
ATOM 2012 C C . SER A 1 268 ? -5.265 16.348 -18.403 1.00 9.99 302 SER A C 1
ATOM 2013 O O . SER A 1 268 ? -5.736 15.398 -17.774 1.00 9.60 302 SER A O 1
ATOM 2016 N N . VAL A 1 269 ? -6.011 17.173 -19.131 1.00 8.71 303 VAL A N 1
ATOM 2017 C CA . VAL A 1 269 ? -7.460 16.978 -19.261 1.00 8.53 303 VAL A CA 1
ATOM 2018 C C . VAL A 1 269 ? -7.778 15.744 -20.102 1.00 9.06 303 VAL A C 1
ATOM 2019 O O . VAL A 1 269 ? -8.486 14.836 -19.655 1.00 7.99 303 VAL A O 1
ATOM 2023 N N . PHE A 1 270 ? -7.256 15.694 -21.329 1.00 8.91 304 PHE A N 1
ATOM 2024 C CA . PHE A 1 270 ? -7.635 14.588 -22.234 1.00 9.33 304 PHE A CA 1
ATOM 2025 C C . PHE A 1 270 ? -7.154 13.216 -21.742 1.00 9.74 304 PHE A C 1
ATOM 2026 O O . PHE A 1 270 ? -7.789 12.185 -22.021 1.00 9.35 304 PHE A O 1
ATOM 2034 N N . GLY A 1 271 ? -6.046 13.196 -21.006 1.00 9.67 305 GLY A N 1
ATOM 2035 C CA . GLY A 1 271 ? -5.526 11.936 -20.460 1.00 10.05 305 GLY A CA 1
ATOM 2036 C C . GLY A 1 271 ? -5.876 11.654 -19.006 1.00 11.10 305 GLY A C 1
ATOM 2037 O O . GLY A 1 271 ? -5.521 10.588 -18.479 1.00 11.86 305 GLY A O 1
ATOM 2038 N N . CYS A 1 272 ? -6.579 12.584 -18.351 1.00 11.85 306 CYS A N 1
ATOM 2039 C CA . CYS A 1 272 ? -6.907 12.420 -16.916 1.00 11.91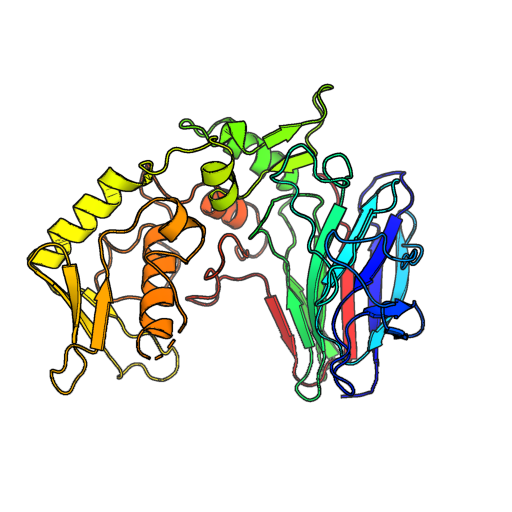 306 CYS A CA 1
ATOM 2040 C C . CYS A 1 272 ? -5.679 12.025 -16.099 1.00 11.78 306 CYS A C 1
ATOM 2041 O O . CYS A 1 272 ? -5.678 11.045 -15.338 1.00 11.73 306 CYS A O 1
ATOM 2044 N N . HIS A 1 273 ? -4.622 12.801 -16.268 1.00 11.63 307 HIS A N 1
ATOM 2045 C CA . HIS A 1 273 ? -3.344 12.501 -15.642 1.00 11.24 307 HIS A CA 1
ATOM 2046 C C . HIS A 1 273 ? -2.511 13.778 -15.541 1.00 10.59 307 HIS A C 1
ATOM 2047 O O . HIS A 1 273 ? -3.024 14.882 -15.766 1.00 11.14 307 HIS A O 1
ATOM 2054 N N . ARG A 1 274 ? -1.242 13.624 -15.177 1.00 10.90 308 ARG A N 1
ATOM 2055 C CA . ARG A 1 274 ? -0.330 14.756 -15.022 1.00 10.73 308 ARG A CA 1
ATOM 2056 C C . ARG A 1 274 ? -0.848 15.739 -13.977 1.00 10.82 308 ARG A C 1
ATOM 2057 O O . ARG A 1 274 ? -0.861 15.408 -12.791 1.00 11.04 308 ARG A O 1
ATOM 2065 N N . LEU A 1 275 ? -1.290 16.921 -14.390 1.00 10.21 309 LEU A N 1
ATOM 2066 C CA . LEU A 1 275 ? -1.785 17.903 -13.420 1.00 10.42 309 LEU A CA 1
ATOM 2067 C C . LEU A 1 275 ? -3.182 17.531 -12.902 1.00 10.39 309 LEU A C 1
ATOM 2068 O O . LEU A 1 275 ? -3.678 18.145 -11.946 1.00 10.66 309 LEU A O 1
ATOM 2073 N N . LEU A 1 276 ? -3.804 16.534 -13.540 1.00 9.77 310 LEU A N 1
ATOM 2074 C CA . LEU A 1 276 ? -5.065 15.948 -13.059 1.00 9.69 310 LEU A CA 1
ATOM 2075 C C . LEU A 1 276 ? -4.858 14.477 -12.675 1.00 9.70 310 LEU A C 1
ATOM 2076 O O . LEU A 1 276 ? -5.751 13.637 -12.851 1.00 10.35 310 LEU A O 1
ATOM 2081 N N . ASP A 1 277 ? -3.678 14.154 -12.152 1.00 9.82 311 ASP A N 1
ATOM 2082 C CA . ASP A 1 277 ? -3.449 12.804 -11.661 1.00 10.89 311 ASP A CA 1
ATOM 2083 C C . ASP A 1 277 ? -4.512 12.431 -10.628 1.00 11.08 311 ASP A C 1
ATOM 2084 O O . ASP A 1 277 ? -4.906 13.256 -9.794 1.00 10.65 311 ASP A O 1
ATOM 2089 N N . ALA A 1 278 ? -4.957 11.184 -10.695 1.00 10.56 312 ALA A N 1
ATOM 2090 C CA . ALA A 1 278 ? -6.011 10.664 -9.822 1.00 12.36 312 ALA A CA 1
ATOM 2091 C C . ALA A 1 278 ? -5.535 9.393 -9.127 1.00 12.91 312 ALA A C 1
ATOM 2092 O O . ALA A 1 278 ? -5.911 8.286 -9.530 1.00 15.30 312 ALA A O 1
ATOM 2094 N N . PRO A 1 279 ? -4.712 9.540 -8.082 1.00 14.37 313 PRO A N 1
ATOM 2095 C CA . PRO A 1 279 ? -4.194 8.322 -7.437 1.00 15.63 313 PRO A CA 1
ATOM 2096 C C . PRO A 1 279 ? -5.286 7.507 -6.762 1.00 18.26 313 PRO A C 1
ATOM 2097 O O . PRO A 1 279 ? -6.192 8.085 -6.164 1.00 20.71 313 PRO A O 1
ATOM 2101 N N . VAL A 1 283 ? -7.258 11.206 -0.755 1.00 21.50 317 VAL A N 1
ATOM 2102 C CA . VAL A 1 283 ? -8.618 11.645 -1.060 1.00 20.00 317 VAL A CA 1
ATOM 2103 C C . VAL A 1 283 ? -8.626 12.390 -2.402 1.00 17.47 317 VAL A C 1
ATOM 2104 O O . VAL A 1 283 ? -9.673 12.642 -3.000 1.00 16.70 317 VAL A O 1
ATOM 2108 N N . ARG A 1 284 ? -7.431 12.691 -2.894 1.00 15.68 318 ARG A N 1
ATOM 2109 C CA . ARG A 1 284 ? -7.303 13.351 -4.203 1.00 13.75 318 ARG A CA 1
ATOM 2110 C C . ARG A 1 284 ? -7.950 12.582 -5.346 1.00 12.79 318 ARG A C 1
ATOM 2111 O O . ARG A 1 284 ? -8.540 13.181 -6.242 1.00 12.27 318 ARG A O 1
ATOM 2119 N N . GLY A 1 285 ? -7.848 11.256 -5.336 1.00 12.34 319 GLY A N 1
ATOM 2120 C CA . GLY A 1 285 ? -8.303 10.469 -6.487 1.00 11.75 319 GLY A CA 1
ATOM 2121 C C . GLY A 1 285 ? -9.743 10.718 -6.904 1.00 11.14 319 GLY A C 1
ATOM 2122 O O . GLY A 1 285 ? -10.028 11.037 -8.065 1.00 11.96 319 GLY A O 1
ATOM 2123 N N . PRO A 1 286 ? -10.681 10.543 -5.970 1.00 10.90 320 PRO A N 1
ATOM 2124 C CA . PRO A 1 286 ? -12.085 10.749 -6.282 1.00 9.61 320 PRO A CA 1
ATOM 2125 C C . PRO A 1 286 ? -12.387 12.177 -6.712 1.00 8.91 320 PRO A C 1
ATOM 2126 O O . PRO A 1 286 ? -13.220 12.400 -7.591 1.00 9.09 320 PRO A O 1
ATOM 2130 N N . ILE A 1 287 ? -11.694 13.143 -6.116 1.00 9.36 321 ILE A N 1
ATOM 2131 C CA . ILE A 1 287 ? -11.919 14.547 -6.477 1.00 9.33 321 ILE A CA 1
ATOM 2132 C C . ILE A 1 287 ? -11.424 14.809 -7.897 1.00 10.13 321 ILE A C 1
ATOM 2133 O O . ILE A 1 287 ? -12.127 15.401 -8.719 1.00 10.02 321 ILE A O 1
ATOM 2138 N N . SER A 1 288 ? -10.210 14.352 -8.175 1.00 9.33 322 SER A N 1
ATOM 2139 C CA . SER A 1 288 ? -9.631 14.494 -9.520 1.00 10.60 322 SER A CA 1
ATOM 2140 C C . SER A 1 288 ? -10.449 13.855 -10.621 1.00 10.68 322 SER A C 1
ATOM 2141 O O . SER A 1 288 ? -10.601 14.423 -11.701 1.00 10.30 322 SER A O 1
ATOM 2144 N N . ARG A 1 289 ? -10.953 12.650 -10.367 1.00 10.62 323 ARG A N 1
ATOM 2145 C CA . ARG A 1 289 ? -11.805 11.973 -11.334 1.00 11.75 323 ARG A CA 1
ATOM 2146 C C . ARG A 1 289 ? -13.046 12.813 -11.684 1.00 11.06 323 ARG A C 1
ATOM 2147 O O . ARG A 1 289 ? -13.421 12.942 -12.852 1.00 9.67 323 ARG A O 1
ATOM 2155 N N . THR A 1 290 ? -13.673 13.392 -10.665 1.00 10.92 324 THR A N 1
ATOM 2156 C CA . THR A 1 290 ? -14.793 14.293 -10.893 1.00 10.34 324 THR A CA 1
ATOM 2157 C C . THR A 1 290 ? -14.402 15.502 -11.747 1.00 9.71 324 THR A C 1
ATOM 2158 O O . THR A 1 290 ? -15.109 15.858 -12.703 1.00 10.69 324 THR A O 1
ATOM 2162 N N . LEU A 1 291 ? -13.287 16.134 -11.405 1.00 8.57 325 LEU A N 1
ATOM 2163 C CA . LEU A 1 291 ? -12.833 17.304 -12.176 1.00 9.38 325 LEU A CA 1
ATOM 2164 C C . LEU A 1 291 ? -12.503 16.949 -13.619 1.00 10.13 325 LEU A C 1
ATOM 2165 O O . LEU A 1 291 ? -12.833 17.714 -14.548 1.00 10.38 325 LEU A O 1
ATOM 2170 N N . CYS A 1 292 ? -11.854 15.798 -13.810 1.00 10.15 326 CYS A N 1
ATOM 2171 C CA . CYS A 1 292 ? -11.493 15.321 -15.154 1.00 12.12 326 CYS A CA 1
ATOM 2172 C C . CYS A 1 292 ? -12.726 15.244 -16.047 1.00 10.98 326 CYS A C 1
ATOM 2173 O O . CYS A 1 292 ? -12.735 15.733 -17.191 1.00 10.55 326 CYS A O 1
ATOM 2176 N N . ALA A 1 293 ? -13.772 14.620 -15.523 1.00 10.27 327 ALA A N 1
ATOM 2177 C CA . ALA A 1 293 ? -14.997 14.441 -16.289 1.00 9.31 327 ALA A CA 1
ATOM 2178 C C . ALA A 1 293 ? -15.622 15.806 -16.577 1.00 9.02 327 ALA A C 1
ATOM 2179 O O . ALA A 1 293 ? -16.103 16.055 -17.678 1.00 10.04 327 ALA A O 1
ATOM 2181 N N . GLY A 1 294 ? -15.605 16.692 -15.586 1.00 8.39 328 GLY A N 1
ATOM 2182 C CA . GLY A 1 294 ? -16.144 18.043 -15.756 1.00 9.52 328 GLY A CA 1
ATOM 2183 C C . GLY A 1 294 ? -15.420 18.858 -16.815 1.00 8.84 328 GLY A C 1
ATOM 2184 O O . GLY A 1 294 ? -16.047 19.651 -17.535 1.00 10.23 328 GLY A O 1
ATOM 2185 N N . PHE A 1 295 ? -14.097 18.706 -16.905 1.00 7.59 329 PHE A N 1
ATOM 2186 C CA . PHE A 1 295 ? -13.332 19.403 -17.947 1.00 7.94 329 PHE A CA 1
ATOM 2187 C C . PHE A 1 295 ? -13.576 18.795 -19.330 1.00 7.68 329 PHE A C 1
ATOM 2188 O O . PHE A 1 295 ? -13.790 19.513 -20.300 1.00 9.34 329 PHE A O 1
ATOM 2196 N N . ASN A 1 296 ? -13.545 17.467 -19.428 1.00 7.17 330 ASN A N 1
ATOM 2197 C CA . ASN A 1 296 ? -13.766 16.850 -20.745 1.00 7.10 330 ASN A CA 1
ATOM 2198 C C . ASN A 1 296 ? -15.157 17.133 -21.286 1.00 7.77 330 ASN A C 1
ATOM 2199 O O . ASN A 1 296 ? -15.323 17.304 -22.499 1.00 8.48 330 ASN A O 1
ATOM 2204 N N . ARG A 1 297 ? -16.151 17.171 -20.389 1.00 6.99 331 ARG A N 1
ATOM 2205 C CA . ARG A 1 297 ? -17.543 17.411 -20.777 1.00 7.96 331 ARG A CA 1
ATOM 2206 C C . ARG A 1 297 ? -17.893 18.897 -20.752 1.00 8.79 331 ARG A C 1
ATOM 2207 O O . ARG A 1 297 ? -19.024 19.282 -21.079 1.00 8.79 331 ARG A O 1
ATOM 2215 N N . THR A 1 298 ? -16.905 19.704 -20.374 1.00 8.77 332 THR A N 1
ATOM 2216 C CA . THR A 1 298 ? -17.054 21.153 -20.194 1.00 9.22 332 THR A CA 1
ATOM 2217 C C . THR A 1 298 ? -18.318 21.566 -19.437 1.00 10.39 332 THR A C 1
ATOM 2218 O O . THR A 1 298 ? -19.107 22.403 -19.911 1.00 10.54 332 THR A O 1
ATOM 2222 N N . THR A 1 299 ? -18.483 21.020 -18.234 1.00 10.00 333 THR A N 1
ATOM 2223 C CA . THR A 1 299 ? -19.644 21.351 -17.409 1.00 10.65 333 THR A CA 1
ATOM 2224 C C . THR A 1 299 ? -19.243 22.143 -16.164 1.00 11.00 333 THR A C 1
ATOM 2225 O O . THR A 1 299 ? -20.102 22.543 -15.394 1.00 11.15 333 THR A O 1
ATOM 2229 N N . LEU A 1 300 ? -17.948 22.345 -15.952 1.00 12.17 334 LEU A N 1
ATOM 2230 C CA . LEU A 1 300 ? -17.483 22.950 -14.708 1.00 13.40 334 LEU A CA 1
ATOM 2231 C C . LEU A 1 300 ? -17.927 24.395 -14.533 1.00 14.42 334 LEU A C 1
ATOM 2232 O O . LEU A 1 300 ? -18.270 24.824 -13.420 1.00 13.75 334 LEU A O 1
ATOM 2237 N N . LEU A 1 301 ? -17.899 25.158 -15.614 1.00 16.26 335 LEU A N 1
ATOM 2238 C CA . LEU A 1 301 ? -18.370 26.539 -15.562 1.00 18.03 335 LEU A CA 1
ATOM 2239 C C . LEU A 1 301 ? -19.855 26.615 -15.251 1.00 18.43 335 LEU A C 1
ATOM 2240 O O . LEU A 1 301 ? -20.292 27.470 -14.474 1.00 20.18 335 LEU A O 1
ATOM 2245 N N . ALA A 1 302 ? -20.639 25.734 -15.871 1.00 16.88 336 ALA A N 1
ATOM 2246 C CA . ALA A 1 302 ? -22.100 25.831 -15.832 1.00 16.53 336 ALA A CA 1
ATOM 2247 C C . ALA A 1 302 ? -22.702 25.265 -14.553 1.00 16.37 336 ALA A C 1
ATOM 2248 O O . ALA A 1 302 ? -23.810 25.654 -14.131 1.00 17.49 336 ALA A O 1
ATOM 2250 N N . ASN A 1 303 ? -21.985 24.327 -13.946 1.00 13.87 337 ASN A N 1
ATOM 2251 C CA . ASN A 1 303 ? -22.512 23.598 -12.808 1.00 12.53 337 ASN A CA 1
ATOM 2252 C C . ASN A 1 303 ? -21.516 23.489 -11.669 1.00 11.78 337 ASN A C 1
ATOM 2253 O O . ASN A 1 303 ? -20.558 22.727 -11.744 1.00 11.42 337 ASN A O 1
ATOM 2258 N N . PRO A 1 304 ? -21.743 24.240 -10.584 1.00 11.42 338 PRO A N 1
ATOM 2259 C CA . PRO A 1 304 ? -20.822 24.278 -9.453 1.00 12.71 338 PRO A CA 1
ATOM 2260 C C . PRO A 1 304 ? -21.015 23.140 -8.463 1.00 13.64 338 PRO A C 1
ATOM 2261 O O . PRO A 1 304 ? -20.304 23.081 -7.452 1.00 15.66 338 PRO A O 1
ATOM 2265 N N . HIS A 1 305 ? -21.975 22.258 -8.723 1.00 14.00 339 HIS A N 1
ATOM 2266 C CA . HIS A 1 305 ? -22.195 21.094 -7.861 1.00 14.80 339 HIS A CA 1
ATOM 2267 C C . HIS A 1 305 ? -21.881 19.824 -8.646 1.00 13.57 339 HIS A C 1
ATOM 2268 O O . HIS A 1 305 ? -22.742 19.272 -9.344 1.00 13.67 339 HIS A O 1
ATOM 2275 N N . GLN A 1 306 ? -20.628 19.386 -8.544 1.00 11.41 340 GLN A N 1
ATOM 2276 C CA . GLN A 1 306 ? -20.126 18.279 -9.366 1.00 10.22 340 GLN A CA 1
ATOM 2277 C C . GLN A 1 306 ? -20.059 17.000 -8.559 1.00 10.55 340 GLN A C 1
ATOM 2278 O O . GLN A 1 306 ? -19.827 17.051 -7.350 1.00 10.92 340 GLN A O 1
ATOM 2284 N N . PRO A 1 307 ? -20.212 15.843 -9.221 1.00 9.62 341 PRO A N 1
ATOM 2285 C CA . PRO A 1 307 ? -20.406 15.678 -10.661 1.00 10.45 341 PRO A CA 1
ATOM 2286 C C . PRO A 1 307 ? -21.819 15.988 -11.116 1.00 11.14 341 PRO A C 1
ATOM 2287 O O . PRO A 1 307 ? -22.752 16.007 -10.310 1.00 12.41 341 PRO A O 1
ATOM 2291 N N . ASP A 1 308 ? -21.980 16.197 -12.419 1.00 11.31 342 ASP A N 1
ATOM 2292 C CA . ASP A 1 308 ? -23.296 16.405 -13.001 1.00 12.53 342 ASP A CA 1
ATOM 2293 C C . ASP A 1 308 ? -24.251 15.252 -12.707 1.00 13.81 342 ASP A C 1
ATOM 2294 O O . ASP A 1 308 ? -23.836 14.103 -12.602 1.00 14.75 342 ASP A O 1
ATOM 2299 N N . ARG A 1 309 ? -25.536 15.566 -12.594 1.00 16.37 343 ARG A N 1
ATOM 2300 C CA . ARG A 1 309 ? -26.520 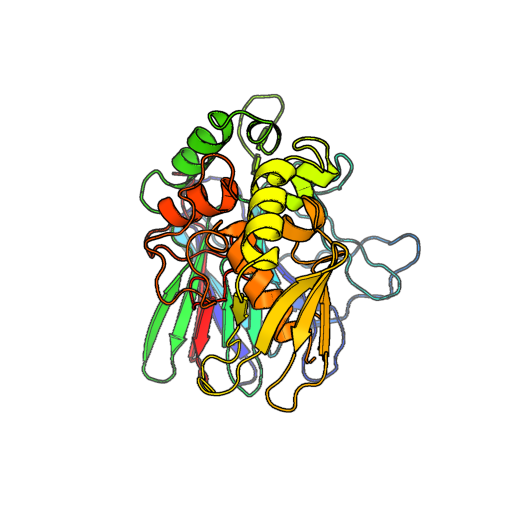14.525 -12.331 1.00 18.76 343 ARG A CA 1
ATOM 2301 C C . ARG A 1 309 ? -27.204 13.988 -13.588 1.00 17.74 343 ARG A C 1
ATOM 2302 O O . ARG A 1 309 ? -27.926 12.987 -13.530 1.00 17.92 343 ARG A O 1
ATOM 2310 N N . SER A 1 310 ? -26.948 14.635 -14.723 1.00 17.49 344 SER A N 1
ATOM 2311 C CA . SER A 1 310 ? -27.388 14.129 -16.020 1.00 17.82 344 SER A CA 1
ATOM 2312 C C . SER A 1 310 ? -26.462 14.627 -17.123 1.00 16.90 344 SER A C 1
ATOM 2313 O O . SER A 1 310 ? -25.623 15.508 -16.894 1.00 16.72 344 SER A O 1
ATOM 2316 N N . ALA A 1 311 ? -26.624 14.064 -18.316 1.00 16.46 345 ALA A N 1
ATOM 2317 C CA . ALA A 1 311 ? -25.761 14.381 -19.456 1.00 15.06 345 ALA A CA 1
ATOM 2318 C C . ALA A 1 311 ? -26.272 15.548 -20.301 1.00 14.12 345 ALA A C 1
ATOM 2319 O O . ALA A 1 311 ? -25.654 15.897 -21.311 1.00 13.49 345 ALA A O 1
ATOM 2321 N N . ALA A 1 312 ? -27.384 16.159 -19.896 1.00 15.04 346 ALA A N 1
ATOM 2322 C CA . ALA A 1 312 ? -28.016 17.169 -20.749 1.00 14.99 346 ALA A CA 1
ATOM 2323 C C . ALA A 1 312 ? -27.123 18.346 -21.107 1.00 14.44 346 ALA A C 1
ATOM 2324 O O . ALA A 1 312 ? -27.257 18.919 -22.185 1.00 15.68 346 ALA A O 1
ATOM 2326 N N . GLY A 1 313 ? -26.223 18.720 -20.201 1.00 13.13 347 GLY A N 1
ATOM 2327 C CA . GLY A 1 313 ? -25.343 19.859 -20.446 1.00 12.18 347 GLY A CA 1
ATOM 2328 C C . GLY A 1 313 ? -23.943 19.501 -20.909 1.00 10.69 347 GLY A C 1
ATOM 2329 O O . GLY A 1 313 ? -23.066 20.353 -20.931 1.00 11.10 347 GLY A O 1
ATOM 2330 N N . PHE A 1 314 ? -23.725 18.246 -21.291 1.00 9.94 348 PHE A N 1
ATOM 2331 C CA . PHE A 1 314 ? -22.389 17.845 -21.710 1.00 8.74 348 PHE A CA 1
ATOM 2332 C C . PHE A 1 314 ? -22.058 18.396 -23.096 1.00 9.22 348 PHE A C 1
ATOM 2333 O O . PHE A 1 314 ? -22.930 18.443 -23.982 1.00 11.40 348 PHE A O 1
ATOM 2341 N N . TYR A 1 315 ? -20.797 18.775 -23.288 1.00 10.01 349 TYR A N 1
ATOM 2342 C CA . TYR A 1 315 ? -20.232 19.033 -24.624 1.00 10.70 349 TYR A CA 1
ATOM 2343 C C . TYR A 1 315 ? -20.881 20.183 -25.385 1.00 12.93 349 TYR A C 1
ATOM 2344 O O . TYR A 1 315 ? -20.961 20.142 -26.621 1.00 12.51 349 TYR A O 1
ATOM 2353 N N . GLN A 1 316 ? -21.324 21.203 -24.661 1.00 14.11 350 GLN A N 1
ATOM 2354 C CA . GLN A 1 316 ? -22.008 22.341 -25.308 1.00 16.22 350 GLN A CA 1
ATOM 2355 C C . GLN A 1 316 ? -21.081 23.511 -25.656 1.00 16.52 350 GLN A C 1
ATOM 2356 O O . GLN A 1 316 ? -21.426 24.340 -26.503 1.00 17.54 350 GLN A O 1
ATOM 2362 N N . GLU A 1 317 ? -19.918 23.593 -25.015 1.00 14.77 351 GLU A N 1
ATOM 2363 C CA . GLU A 1 317 ? -18.948 24.651 -25.318 1.00 15.32 351 GLU A CA 1
ATOM 2364 C C . GLU A 1 317 ? -18.316 24.453 -26.688 1.00 15.36 351 GLU A C 1
ATOM 2365 O O . GLU A 1 317 ? -18.097 23.323 -27.112 1.00 14.06 351 GLU A O 1
ATOM 2371 N N . PRO A 1 318 ? -18.005 25.559 -27.386 1.00 16.64 352 PRO A N 1
ATOM 2372 C CA . PRO A 1 318 ? -17.392 25.495 -28.710 1.00 16.72 352 PRO A CA 1
ATOM 2373 C C . PRO A 1 318 ? -16.078 24.695 -28.739 1.00 15.47 352 PRO A C 1
ATOM 2374 O O . PRO A 1 318 ? -15.790 24.003 -29.725 1.00 16.41 352 PRO A O 1
ATOM 2378 N N . VAL A 1 319 ? -15.292 24.800 -27.677 1.00 15.06 353 VAL A N 1
ATOM 2379 C CA . VAL A 1 319 ? -14.110 23.956 -27.504 1.00 13.70 353 VAL A CA 1
ATOM 2380 C C . VAL A 1 319 ? -14.399 23.025 -26.336 1.00 12.89 353 VAL A C 1
ATOM 2381 O O . VAL A 1 319 ? -14.690 23.482 -25.227 1.00 12.38 353 VAL A O 1
ATOM 2385 N N . THR A 1 320 ? -14.339 21.725 -26.597 1.00 11.64 354 THR A N 1
ATOM 2386 C CA . THR A 1 320 ? -14.722 20.714 -25.604 1.00 10.49 354 THR A CA 1
ATOM 2387 C C . THR A 1 320 ? -14.039 19.451 -26.097 1.00 11.05 354 THR A C 1
ATOM 2388 O O . THR A 1 320 ? -13.328 19.507 -27.106 1.00 10.91 354 THR A O 1
ATOM 2392 N N . ASN A 1 321 ? -14.232 18.320 -25.415 1.00 9.27 355 ASN A N 1
ATOM 2393 C CA . ASN A 1 321 ? -13.687 17.092 -25.968 1.00 8.53 355 ASN A CA 1
ATOM 2394 C C . ASN A 1 321 ? -14.591 16.603 -27.107 1.00 8.46 355 ASN A C 1
ATOM 2395 O O . ASN A 1 321 ? -15.537 15.840 -26.892 1.00 7.39 355 ASN A O 1
ATOM 2400 N N . HIS A 1 322 ? -14.316 17.087 -28.320 1.00 7.96 356 HIS A N 1
ATOM 2401 C CA . HIS A 1 322 ? -15.170 16.770 -29.453 1.00 8.05 356 HIS A CA 1
ATOM 2402 C C . HIS A 1 322 ? -15.137 15.303 -29.830 1.00 7.20 356 HIS A C 1
ATOM 2403 O O . HIS A 1 322 ? -16.133 14.777 -30.308 1.00 8.91 356 HIS A O 1
ATOM 2410 N N . TYR A 1 323 ? -13.995 14.649 -29.603 1.00 7.28 357 TYR A N 1
ATOM 2411 C CA . TYR A 1 323 ? -13.862 13.210 -29.872 1.00 6.62 357 TYR A CA 1
ATOM 2412 C C . TYR A 1 323 ? -14.892 12.451 -29.035 1.00 7.13 357 TYR A C 1
ATOM 2413 O O . TYR A 1 323 ? -15.692 11.658 -29.558 1.00 7.42 357 TYR A O 1
ATOM 2422 N N . ALA A 1 324 ? -14.925 12.747 -27.737 1.00 7.09 358 ALA A N 1
ATOM 2423 C CA . ALA A 1 324 ? -15.898 12.129 -26.853 1.00 7.11 358 ALA A CA 1
ATOM 2424 C C . ALA A 1 324 ? -17.346 12.499 -27.211 1.00 7.99 358 ALA A C 1
ATOM 2425 O O . ALA A 1 324 ? -18.243 11.648 -27.231 1.00 7.95 358 ALA A O 1
ATOM 2427 N N . ARG A 1 325 ? -17.565 13.772 -27.531 1.00 7.69 359 ARG A N 1
ATOM 2428 C CA . ARG A 1 325 ? -18.902 14.263 -27.896 1.00 8.56 359 ARG A CA 1
ATOM 2429 C C . ARG A 1 325 ? -19.459 13.467 -29.066 1.00 7.68 359 ARG A C 1
ATOM 2430 O O . ARG A 1 325 ? -20.600 12.965 -29.039 1.00 8.59 359 ARG A O 1
ATOM 2438 N N . ILE A 1 326 ? -18.636 13.378 -30.107 1.00 7.95 360 ILE A N 1
ATOM 2439 C CA . ILE A 1 326 ? -19.007 12.740 -31.371 1.00 7.05 360 ILE A CA 1
ATOM 2440 C C . ILE A 1 326 ? -19.269 11.240 -31.182 1.00 7.24 360 ILE A C 1
ATOM 2441 O O . ILE A 1 326 ? -20.238 10.688 -31.701 1.00 7.57 360 ILE A O 1
ATOM 2446 N N . ILE A 1 327 ? -18.408 10.571 -30.427 1.00 6.54 361 ILE A N 1
ATOM 2447 C CA . ILE A 1 327 ? -18.585 9.136 -30.208 1.00 6.77 361 ILE A CA 1
ATOM 2448 C C . ILE A 1 327 ? -19.860 8.844 -29.410 1.00 6.89 361 ILE A C 1
ATOM 2449 O O . ILE A 1 327 ? -20.630 7.972 -29.773 1.00 7.09 361 ILE A O 1
ATOM 2454 N N . HIS A 1 328 ? -20.106 9.597 -28.327 1.00 7.02 362 HIS A N 1
ATOM 2455 C CA . HIS A 1 328 ? -21.319 9.368 -27.550 1.00 6.65 362 HIS A CA 1
ATOM 2456 C C . HIS A 1 328 ? -22.578 9.564 -28.426 1.00 6.98 362 HIS A C 1
ATOM 2457 O O . HIS A 1 328 ? -23.542 8.795 -28.328 1.00 8.29 362 HIS A O 1
ATOM 2464 N N . ALA A 1 329 ? -22.534 10.573 -29.289 1.00 7.82 363 ALA A N 1
ATOM 2465 C CA . ALA A 1 329 ? -23.676 10.857 -30.156 1.00 8.56 363 ALA A CA 1
ATOM 2466 C C . ALA A 1 329 ? -23.967 9.745 -31.151 1.00 9.90 363 ALA A C 1
ATOM 2467 O O . ALA A 1 329 ? -25.106 9.568 -31.559 1.00 11.32 363 ALA A O 1
ATOM 2469 N N . HIS A 1 330 ? -22.949 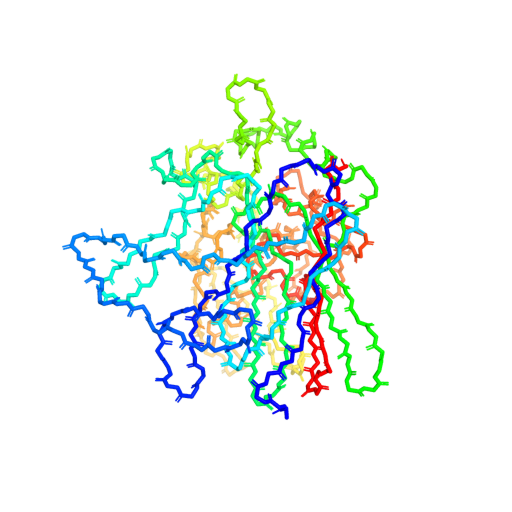8.967 -31.498 1.00 8.40 364 HIS A N 1
ATOM 2470 C CA . HIS A 1 330 ? -23.127 7.902 -32.489 1.00 8.24 364 HIS A CA 1
ATOM 2471 C C . HIS A 1 330 ? -23.287 6.512 -31.908 1.00 8.45 364 HIS A C 1
ATOM 2472 O O . HIS A 1 330 ? -23.443 5.553 -32.651 1.00 9.29 364 HIS A O 1
ATOM 2479 N N . MET A 1 331 ? -23.251 6.405 -30.585 1.00 8.41 365 MET A N 1
ATOM 2480 C CA . MET A 1 331 ? -23.466 5.112 -29.939 1.00 8.40 365 MET A CA 1
ATOM 2481 C C . MET A 1 331 ? -24.959 4.895 -29.734 1.00 8.18 365 MET A C 1
ATOM 2482 O O . MET A 1 331 ? -25.660 5.797 -29.262 1.00 9.61 365 MET A O 1
ATOM 2487 N N . ALA A 1 332 ? -25.439 3.708 -30.070 1.00 8.32 366 ALA A N 1
ATOM 2488 C CA . ALA A 1 332 ? -26.864 3.418 -29.916 1.00 7.84 366 ALA A CA 1
ATOM 2489 C C . ALA A 1 332 ? -27.402 3.679 -28.511 1.00 8.73 366 ALA A C 1
ATOM 2490 O O . ALA A 1 332 ? -28.526 4.172 -28.358 1.00 11.03 366 ALA A O 1
ATOM 2492 N N . ASP A 1 333 ? -26.625 3.332 -27.481 1.00 8.82 367 ASP A N 1
ATOM 2493 C CA . ASP A 1 333 ? -27.097 3.514 -26.105 1.00 9.27 367 ASP A CA 1
ATOM 2494 C C . ASP A 1 333 ? -26.584 4.788 -25.448 1.00 8.85 367 ASP A C 1
ATOM 2495 O O . ASP A 1 333 ? -26.829 5.025 -24.261 1.00 9.06 367 ASP A O 1
ATOM 2500 N N . GLY A 1 334 ? -25.908 5.616 -26.241 1.00 8.54 368 GLY A N 1
ATOM 2501 C CA . GLY A 1 334 ? -25.374 6.881 -25.753 1.00 9.03 368 GLY A CA 1
ATOM 2502 C C . GLY A 1 334 ? -24.168 6.764 -24.839 1.00 8.00 368 GLY A C 1
ATOM 2503 O O . GLY A 1 334 ? -23.633 7.779 -24.415 1.00 9.98 368 GLY A O 1
ATOM 2504 N N . LYS A 1 335 ? -23.757 5.537 -24.526 1.00 8.24 369 LYS A N 1
ATOM 2505 C CA . LYS A 1 335 ? -22.608 5.308 -23.650 1.00 8.85 369 LYS A CA 1
ATOM 2506 C C . LYS A 1 335 ? -21.340 5.032 -24.465 1.00 8.03 369 LYS A C 1
ATOM 2507 O O . LYS A 1 335 ? -21.400 4.512 -25.582 1.00 9.66 369 LYS A O 1
ATOM 2513 N N . ALA A 1 336 ? -20.192 5.365 -23.880 1.00 7.58 370 ALA A N 1
ATOM 2514 C CA . ALA A 1 336 ? -18.907 5.211 -24.538 1.00 7.78 370 ALA A CA 1
ATOM 2515 C C . ALA A 1 336 ? -17.820 5.368 -23.495 1.00 8.32 370 ALA A C 1
ATOM 2516 O O . ALA A 1 336 ? -18.058 5.884 -22.417 1.00 9.40 370 ALA A O 1
ATOM 2518 N N . TYR A 1 337 ? -16.613 4.946 -23.849 1.00 8.21 371 TYR A N 1
ATOM 2519 C CA . TYR A 1 337 ? -15.433 5.222 -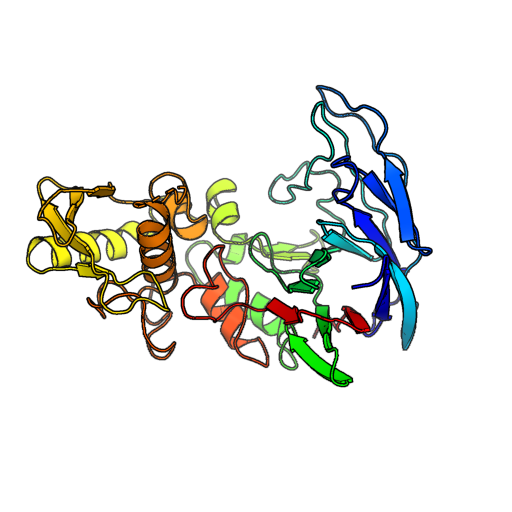23.035 1.00 8.51 371 TYR A CA 1
ATOM 2520 C C . TYR A 1 337 ? -14.586 6.173 -23.869 1.00 8.48 371 TYR A C 1
ATOM 2521 O O . TYR A 1 337 ? -13.598 5.792 -24.510 1.00 7.35 371 TYR A O 1
ATOM 2530 N N . GLY A 1 338 ? -15.040 7.420 -23.894 1.00 7.92 372 GLY A N 1
ATOM 2531 C CA . GLY A 1 338 ? -14.446 8.461 -24.720 1.00 9.68 372 GLY A CA 1
ATOM 2532 C C . GLY A 1 338 ? -13.202 9.072 -24.118 1.00 9.90 372 GLY A C 1
ATOM 2533 O O . GLY A 1 338 ? -12.360 9.617 -24.832 1.00 11.61 372 GLY A O 1
ATOM 2534 N N . PHE A 1 339 ? -13.098 9.001 -22.790 1.00 9.48 373 PHE A N 1
ATOM 2535 C CA . PHE A 1 339 ? -11.899 9.392 -22.056 1.00 8.67 373 PHE A CA 1
ATOM 2536 C C . PHE A 1 339 ? -11.882 8.526 -20.797 1.00 8.19 373 PHE A C 1
ATOM 2537 O O . PHE A 1 339 ? -12.874 7.852 -20.504 1.00 8.68 373 PHE A O 1
ATOM 2545 N N . ALA A 1 340 ? -10.784 8.542 -20.048 1.00 9.94 374 ALA A N 1
ATOM 2546 C CA . ALA A 1 340 ? -10.576 7.541 -19.005 1.00 9.21 374 ALA A CA 1
ATOM 2547 C C . ALA A 1 340 ? -11.664 7.525 -17.943 1.00 9.12 374 ALA A C 1
ATOM 2548 O O . ALA A 1 340 ? -12.020 6.463 -17.443 1.00 10.31 374 ALA A O 1
ATOM 2550 N N . PHE A 1 341 ? -12.192 8.690 -17.596 1.00 8.04 375 PHE A N 1
ATOM 2551 C CA . PHE A 1 341 ? -13.175 8.771 -16.524 1.00 7.58 375 PHE A CA 1
ATOM 2552 C C . PHE A 1 341 ? -14.610 9.034 -16.997 1.00 7.74 375 PHE A C 1
ATOM 2553 O O . PHE A 1 341 ? -15.417 9.657 -16.303 1.00 8.43 375 PHE A O 1
ATOM 2561 N N . ASP A 1 342 ? -14.939 8.503 -18.174 1.00 6.60 376 ASP A N 1
ATOM 2562 C CA . ASP A 1 342 ? -16.318 8.539 -18.664 1.00 7.50 376 ASP A CA 1
ATOM 2563 C C . ASP A 1 342 ? -17.285 7.740 -17.766 1.00 7.78 376 ASP A C 1
ATOM 2564 O O . ASP A 1 342 ? -18.514 7.847 -17.911 1.00 8.48 376 ASP A O 1
ATOM 2569 N N . ASP A 1 343 ? -16.741 6.966 -16.826 1.00 9.19 377 ASP A N 1
ATOM 2570 C CA . ASP A 1 343 ? -17.587 6.268 -15.870 1.00 10.30 377 ASP A CA 1
ATOM 2571 C C . ASP A 1 343 ? -18.168 7.197 -14.807 1.00 10.31 377 ASP A C 1
ATOM 2572 O O . ASP A 1 343 ? -19.077 6.802 -14.077 1.00 10.66 377 ASP A O 1
ATOM 2577 N N . VAL A 1 344 ? -17.658 8.421 -14.711 1.00 9.97 378 VAL A N 1
ATOM 2578 C CA . VAL A 1 344 ? -18.298 9.404 -13.829 1.00 9.70 378 VAL A CA 1
ATOM 2579 C C . VAL A 1 344 ? -19.722 9.663 -14.323 1.00 10.35 378 VAL A C 1
ATOM 2580 O O . VAL A 1 344 ? -19.940 9.980 -15.494 1.00 9.99 378 VAL A O 1
ATOM 2584 N N . GLY A 1 345 ? -20.705 9.496 -13.444 1.00 11.17 379 GLY A N 1
ATOM 2585 C CA . GLY A 1 345 ? -22.109 9.588 -13.857 1.00 11.76 379 GLY A CA 1
ATOM 2586 C C . GLY A 1 345 ? -22.657 8.371 -14.594 1.00 12.43 379 GLY A C 1
ATOM 2587 O O . GLY A 1 345 ? -23.802 8.395 -15.073 1.00 12.00 379 GLY A O 1
ATOM 2588 N N . HIS A 1 346 ? -21.843 7.319 -14.687 1.00 12.39 380 HIS A N 1
ATOM 2589 C CA . HIS A 1 346 ? -22.242 6.043 -15.295 1.00 13.97 380 HIS A CA 1
ATOM 2590 C C . HIS A 1 346 ? -22.619 6.188 -16.762 1.00 11.94 380 HIS A C 1
ATOM 2591 O O . HIS A 1 346 ? -23.698 5.763 -17.209 1.00 13.55 380 HIS A O 1
ATOM 2598 N N . HIS A 1 347 ? -21.714 6.796 -17.517 1.00 9.41 381 HIS A N 1
ATOM 2599 C CA . HIS A 1 347 ? -21.965 7.010 -18.923 1.00 7.99 381 HIS A CA 1
ATOM 2600 C C . HIS A 1 347 ? -21.045 6.159 -19.778 1.00 7.91 381 HIS A C 1
ATOM 2601 O O . HIS A 1 347 ? -20.958 6.376 -20.980 1.00 7.16 381 HIS A O 1
ATOM 2608 N N . GLU A 1 348 ? -20.388 5.177 -19.172 1.00 8.24 382 GLU A N 1
ATOM 2609 C CA . GLU A 1 348 ? -19.369 4.400 -19.885 1.00 7.95 382 GLU A CA 1
ATOM 2610 C C . GLU A 1 348 ? -19.936 3.090 -20.461 1.00 8.11 382 GLU A C 1
ATOM 2611 O O . GLU A 1 348 ? -20.858 2.490 -19.896 1.00 8.93 382 GLU A O 1
ATOM 2617 N N . SER A 1 349 ? -19.365 2.647 -21.576 1.00 7.19 383 SER A N 1
ATOM 2618 C CA . SER A 1 349 ? -19.796 1.407 -22.228 1.00 6.50 383 SER A CA 1
ATOM 2619 C C . SER A 1 349 ? -19.150 0.166 -21.607 1.00 7.94 383 SER A C 1
ATOM 2620 O O . SER A 1 349 ? -18.206 -0.393 -22.166 1.00 8.42 383 SER A O 1
ATOM 2623 N N . LEU A 1 350 ? -19.628 -0.211 -20.423 1.00 7.04 384 LEU A N 1
ATOM 2624 C CA . LEU A 1 350 ? -19.158 -1.410 -19.734 1.00 8.08 384 LEU A CA 1
ATOM 2625 C C . LEU A 1 350 ? -20.379 -2.173 -19.260 1.00 8.08 384 LEU A C 1
ATOM 2626 O O . LEU A 1 350 ? -21.367 -1.562 -18.822 1.00 9.11 384 LEU A O 1
ATOM 2631 N N . VAL A 1 351 ? -20.326 -3.496 -19.351 1.00 7.25 385 VAL A N 1
ATOM 2632 C CA . VAL A 1 351 ? -21.350 -4.326 -18.706 1.00 7.81 385 VAL A CA 1
ATOM 2633 C C . VAL A 1 351 ? -20.707 -5.295 -17.735 1.00 8.13 385 VAL A C 1
ATOM 2634 O O . VAL A 1 351 ? -19.549 -5.679 -17.897 1.00 8.30 385 VAL A O 1
ATOM 2638 N N . HIS A 1 352 ? -21.468 -5.669 -16.719 1.00 9.47 386 HIS A N 1
ATOM 2639 C CA . HIS A 1 352 ? -20.956 -6.473 -15.607 1.00 10.28 386 HIS A CA 1
ATOM 2640 C C . HIS A 1 352 ? -22.038 -7.408 -15.085 1.00 10.46 386 HIS A C 1
ATOM 2641 O O . HIS A 1 352 ? -23.219 -7.050 -15.072 1.00 10.60 386 HIS A O 1
ATOM 2648 N N . ASP A 1 353 ? -21.634 -8.597 -14.646 1.00 9.40 387 ASP A N 1
ATOM 2649 C CA . ASP A 1 353 ? -22.520 -9.419 -13.824 1.00 10.01 387 ASP A CA 1
ATOM 2650 C C . ASP A 1 353 ? -21.697 -10.208 -12.811 1.00 10.22 387 ASP A C 1
ATOM 2651 O O . ASP A 1 353 ? -20.567 -10.580 -13.093 1.00 9.90 387 ASP A O 1
ATOM 2656 N N . GLY A 1 354 ? -22.285 -10.458 -11.645 1.00 10.31 388 GLY A N 1
ATOM 2657 C CA . GLY A 1 354 ? -21.617 -11.175 -10.564 1.00 10.88 388 GLY A CA 1
ATOM 2658 C C . GLY A 1 354 ? -21.590 -12.687 -10.706 1.00 11.93 388 GLY A C 1
ATOM 2659 O O . GLY A 1 354 ? -20.793 -13.354 -10.035 1.00 13.01 388 GLY A O 1
ATOM 2660 N N . ASP A 1 355 ? -22.454 -13.233 -11.561 1.00 11.80 389 ASP A N 1
ATOM 2661 C CA . ASP A 1 355 ? -22.578 -14.681 -11.720 1.00 12.76 389 ASP A CA 1
ATOM 2662 C C . ASP A 1 355 ? -22.790 -15.002 -13.185 1.00 11.89 389 ASP A C 1
ATOM 2663 O O . ASP A 1 355 ? -23.804 -15.591 -13.565 1.00 11.58 389 ASP A O 1
ATOM 2668 N N . PRO A 1 356 ? -21.827 -14.618 -14.026 1.00 9.30 390 PRO A N 1
ATOM 2669 C CA . PRO A 1 356 ? -22.012 -14.705 -15.476 1.00 10.37 390 PRO A CA 1
ATOM 2670 C C . PRO A 1 356 ? -22.089 -16.145 -15.984 1.00 10.99 390 PRO A C 1
ATOM 2671 O O . PRO A 1 356 ? -21.379 -17.019 -15.466 1.00 10.23 390 PRO A O 1
ATOM 2675 N N . ARG A 1 357 ? -22.956 -16.374 -16.977 1.00 11.15 391 ARG A N 1
ATOM 2676 C CA . ARG A 1 357 ? -23.055 -17.645 -17.667 1.00 12.09 391 ARG A CA 1
ATOM 2677 C C . ARG A 1 357 ? -22.212 -17.665 -18.934 1.00 11.14 391 ARG A C 1
ATOM 2678 O O . ARG A 1 357 ? -21.806 -18.723 -19.393 1.00 12.94 391 ARG A O 1
ATOM 2686 N N . GLY A 1 358 ? -21.976 -16.497 -19.525 1.00 9.29 392 GLY A N 1
ATOM 2687 C CA . GLY A 1 358 ? -21.249 -16.432 -20.780 1.00 8.79 392 GLY A CA 1
ATOM 2688 C C . GLY A 1 358 ? -21.041 -14.988 -21.164 1.00 8.52 392 GLY A C 1
ATOM 2689 O O . GLY A 1 358 ? -21.574 -14.083 -20.513 1.00 9.30 392 GLY A O 1
ATOM 2690 N N . ALA A 1 359 ? -20.234 -14.768 -22.195 1.00 8.65 393 ALA A N 1
ATOM 2691 C CA . ALA A 1 359 ? -19.991 -13.416 -22.693 1.00 8.65 393 ALA A CA 1
ATOM 2692 C C . ALA A 1 359 ? -20.012 -13.438 -24.209 1.00 8.02 393 ALA A C 1
ATOM 2693 O O . ALA A 1 359 ? -19.984 -14.513 -24.818 1.00 8.08 393 ALA A O 1
ATOM 2695 N N . SER A 1 360 ? -20.088 -12.259 -24.825 1.00 7.54 394 SER A N 1
ATOM 2696 C CA . SER A 1 360 ? -20.105 -12.164 -26.284 1.00 7.33 394 SER A CA 1
ATOM 2697 C C . SER A 1 360 ? -19.254 -11.002 -26.768 1.00 7.49 394 SER A C 1
ATOM 2698 O O . SER A 1 360 ? -19.125 -9.989 -26.091 1.00 7.17 394 SER A O 1
ATOM 2701 N N . LEU A 1 361 ? -18.648 -11.188 -27.937 1.00 7.35 395 LEU A N 1
ATOM 2702 C CA . LEU A 1 361 ? -17.956 -10.138 -28.665 1.00 6.70 395 LEU A CA 1
ATOM 2703 C C . LEU A 1 361 ? -18.447 -10.239 -30.095 1.00 6.68 395 LEU A C 1
ATOM 2704 O O . LEU A 1 361 ? -18.325 -11.297 -30.724 1.00 7.38 395 LEU A O 1
ATOM 2709 N N . THR A 1 362 ? -19.014 -9.149 -30.610 1.00 5.82 396 THR A N 1
ATOM 2710 C CA . THR A 1 362 ? -19.470 -9.154 -32.000 1.00 6.56 396 THR A CA 1
ATOM 2711 C C . THR A 1 362 ? -18.674 -8.139 -32.795 1.00 6.93 396 THR A C 1
ATOM 2712 O O . THR A 1 362 ? -18.564 -6.984 -32.397 1.00 7.58 396 THR A O 1
ATOM 2716 N N . LEU A 1 363 ? -18.065 -8.596 -33.892 1.00 7.30 397 LEU A N 1
ATOM 2717 C CA . LEU A 1 363 ? -17.346 -7.707 -34.794 1.00 8.23 397 LEU A CA 1
ATOM 2718 C C . LEU A 1 363 ? -18.383 -7.064 -35.709 1.00 8.00 397 LEU A C 1
ATOM 2719 O O . LEU A 1 363 ? -19.060 -7.749 -36.464 1.00 8.70 397 LEU A O 1
ATOM 2724 N N . ASP A 1 364 ? -18.517 -5.741 -35.611 1.00 7.59 398 ASP A N 1
ATOM 2725 C CA . ASP A 1 364 ? -19.613 -5.025 -36.260 1.00 8.57 398 ASP A CA 1
ATOM 2726 C C . ASP A 1 364 ? -19.216 -4.485 -37.626 1.00 8.42 398 ASP A C 1
ATOM 2727 O O . ASP A 1 364 ? -18.038 -4.370 -37.947 1.00 9.53 398 ASP A O 1
ATOM 2732 N N . PRO A 1 365 ? -20.222 -4.138 -38.443 1.00 10.09 399 PRO A N 1
ATOM 2733 C CA . PRO A 1 365 ? -19.918 -3.616 -39.774 1.00 10.28 399 PRO A CA 1
ATOM 2734 C C . PRO A 1 365 ? -19.346 -2.201 -39.775 1.00 11.19 399 PRO A C 1
ATOM 2735 O O . PRO A 1 365 ? -19.623 -1.417 -38.859 1.00 10.88 399 PRO A O 1
ATOM 2739 N N . PHE A 1 366 ? -18.570 -1.889 -40.817 1.00 12.94 400 PHE A N 1
ATOM 2740 C CA . PHE A 1 366 ? -17.899 -0.603 -40.958 1.00 13.75 400 PHE A CA 1
ATOM 2741 C C . PHE A 1 366 ? -18.843 0.400 -41.584 1.00 15.99 400 PHE A C 1
ATOM 2742 O O . PHE A 1 366 ? -18.579 0.964 -42.652 1.00 18.12 400 PHE A O 1
ATOM 2750 N N . ASP A 1 367 ? -19.936 0.625 -40.870 1.00 17.37 401 ASP A N 1
ATOM 2751 C CA . ASP A 1 367 ? -21.061 1.388 -41.353 1.00 19.55 401 ASP A CA 1
ATOM 2752 C C . ASP A 1 367 ? -21.100 2.771 -40.700 1.00 18.73 401 ASP A C 1
ATOM 2753 O O . ASP A 1 367 ? -20.520 3.722 -41.235 1.00 16.35 401 ASP A O 1
#

Secondary structure (DSSP, 8-state):
--SEEEEEEEE-S---S-EEEEEEEEETTT--EEEE-TT--EEEPPP--SS-EEPP---EE-PPTT-EEEEEEESEEEEEEEEESSPP--EEETTEEPPP-TTSTT-TTTTS-EEEEEEEEETTEEEEE---SSEE-S-EEEEEE-TTS-EEEE-PBPTTHHHHHHHHHHTSTTTGGGGEEE-TTS-EEEEE-HHHHHHHTSS-TTTTHHHHHHHHHHHHHS-EEE---TT-TT--EEEEEETTEEEEE-TTS-EEEEEPPP-HHHHHHT-GGG----HHHHHHHHHHHHHTT-TTT-SEESPSSSTTTT-SSSS-HHHHHHHHHBTTS----STTTTTTT-S-EEEESS-SEEEEEEPP--